Protein AF-A0A954PYH1-F1 (afdb_monomer)

Solvent-accessible surface area (backbone atoms only — not comparable to full-atom values): 16514 Å² total; per-residue (Å²): 124,84,74,49,56,74,59,14,25,55,52,40,57,72,64,69,70,51,72,72,52,45,51,52,51,28,63,73,40,68,34,87,66,86,76,70,60,39,64,65,35,23,53,25,37,25,53,40,38,61,69,64,69,46,94,83,50,74,54,45,20,53,74,43,31,55,52,45,23,53,48,31,51,54,27,45,74,70,67,38,50,71,60,23,56,60,52,64,77,44,83,54,40,82,76,62,95,80,76,44,73,89,77,33,45,73,40,81,49,77,43,82,74,37,69,44,44,81,44,81,40,90,60,10,33,33,42,31,30,28,35,34,39,40,35,29,45,37,86,94,43,76,48,64,38,50,45,67,39,39,25,37,21,21,49,31,33,40,28,45,25,40,60,81,51,84,78,78,45,81,89,41,47,44,76,74,54,70,78,39,82,43,24,70,78,39,78,30,87,92,20,45,30,77,84,50,75,38,54,41,42,46,72,44,83,94,85,63,57,70,39,51,37,60,80,84,72,78,78,81,84,70,70,101,84,57,86,52,71,39,82,46,41,91,45,103,77,23,46,56,38,39,37,48,49,62,64,65,52,71,47,72,56,72,65,59,60,26,33,31,42,39,39,37,41,41,37,39,40,35,37,25,32,55,82,65,78,59,36,68,77,46,75,48,72,53,76,50,58,36,80,47,62,40,119

Nearest PDB structures (foldseek):
  2v9u-assembly1_A  TM=3.010E-01  e=4.661E-01  Mycolicibacterium smegmatis MC2 155
  4tw1-assembly2_K  TM=2.248E-01  e=3.263E-01  Staphylococcus aureus subsp. aureus USA300_TCH1516
  3soy-assembly1_A-2  TM=3.984E-01  e=7.611E+00  Salmonella enterica subsp. enterica serovar Typhimurium str. LT2
  6v1v-assembly1_D  TM=1.589E-01  e=7.498E-01  Bacillus thuringiensis
  8b6w-assembly1_A  TM=1.445E-01  e=6.758E+00  Pseudomonas monteilii

Mean predicted aligned error: 14.35 Å

Foldseek 3Di:
DDAPQVVQQVQQVVQPQDQLLQVLLCVQLVAPDPDGCHSSNLVSLLVNLVVLLDPPGDSHSHCDQAVLQSSLVVCVLVVVNVSSVSSVVGRHDNPPPQDPPVQFKRDWDKAFPFAFDWDDDPQWIKTKTKIKIKIFGHPPDQLVQKAKWKWKAWWKKKFAWAAPDPPDDPVRIDTPDDIGTPQCVAQFVNGHHNPDIGFADHWDPDVDDGDGSDDDDDDPDDDPPDFDFDQCSPDPVHRMGMGMDMDIDIDPHGYDFRMKMWIKMKMKMFMFRNVVVRRTSDIDIDMHIDIDTHD

Structure (mmCIF, N/CA/C/O backbone):
data_AF-A0A954PYH1-F1
#
_entry.id   AF-A0A954PYH1-F1
#
loop_
_atom_site.group_PDB
_atom_site.id
_atom_site.type_symbol
_atom_site.label_atom_id
_atom_site.label_alt_id
_atom_site.label_comp_id
_atom_site.label_asym_id
_atom_site.label_entity_id
_atom_site.label_seq_id
_atom_site.pdbx_PDB_ins_code
_atom_site.Cartn_x
_atom_site.Cartn_y
_atom_site.Cartn_z
_atom_site.occupancy
_atom_site.B_iso_or_equiv
_atom_site.auth_seq_id
_atom_site.auth_comp_id
_atom_site.auth_asym_id
_atom_site.auth_atom_id
_atom_site.pdbx_PDB_model_num
ATOM 1 N N . MET A 1 1 ? -8.318 10.339 28.331 1.00 63.91 1 MET A N 1
ATOM 2 C CA . MET A 1 1 ? -7.589 10.251 29.618 1.00 63.91 1 MET A CA 1
ATOM 3 C C . MET A 1 1 ? -6.492 11.297 29.606 1.00 63.91 1 MET A C 1
ATOM 5 O O . MET A 1 1 ? -6.030 11.620 28.525 1.00 63.91 1 MET A O 1
ATOM 9 N N . SER A 1 2 ? -6.102 11.864 30.744 1.00 82.56 2 SER A N 1
ATOM 10 C CA . SER A 1 2 ? -4.902 12.705 30.813 1.00 82.56 2 SER A CA 1
ATOM 11 C C . SER A 1 2 ? -3.655 11.820 30.923 1.00 82.56 2 SER A C 1
ATOM 13 O O . SER A 1 2 ? -3.667 10.802 31.613 1.00 82.56 2 SER A O 1
ATOM 15 N N . LEU A 1 3 ? -2.582 12.187 30.221 1.00 91.44 3 LEU A N 1
ATOM 16 C CA . LEU A 1 3 ? -1.311 11.464 30.254 1.00 91.44 3 LEU A CA 1
ATOM 17 C C . LEU A 1 3 ? -0.625 11.638 31.619 1.00 91.44 3 LEU A C 1
ATOM 19 O O . LEU A 1 3 ? -0.279 12.753 32.004 1.00 91.44 3 LEU A O 1
ATOM 23 N N . ASN A 1 4 ? -0.364 10.533 32.324 1.00 93.75 4 ASN A N 1
ATOM 24 C CA . ASN A 1 4 ? 0.486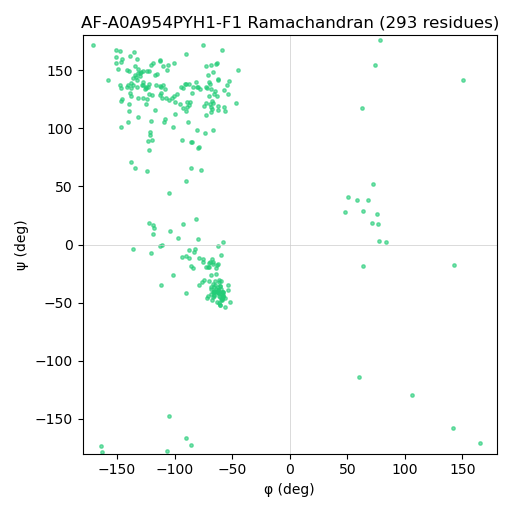 10.522 33.516 1.00 93.75 4 ASN A CA 1
ATOM 25 C C . ASN A 1 4 ? 1.932 10.168 33.125 1.00 93.75 4 ASN A C 1
ATOM 27 O O . ASN A 1 4 ? 2.320 8.998 33.109 1.00 93.75 4 ASN A O 1
ATOM 31 N N . LEU A 1 5 ? 2.732 11.191 32.807 1.00 92.31 5 LEU A N 1
ATOM 32 C CA . LEU A 1 5 ? 4.106 11.028 32.311 1.00 92.31 5 LEU A CA 1
ATOM 33 C C . LEU A 1 5 ? 5.015 10.252 33.269 1.00 92.31 5 LEU A C 1
ATOM 35 O O . LEU A 1 5 ? 5.776 9.390 32.835 1.00 92.31 5 LEU A O 1
ATOM 39 N N . SER A 1 6 ? 4.922 10.506 34.575 1.00 92.75 6 SER A N 1
ATOM 40 C CA . SER A 1 6 ? 5.752 9.821 35.573 1.00 92.75 6 SER A CA 1
ATOM 41 C C . SER A 1 6 ? 5.429 8.328 35.676 1.00 92.75 6 SER A C 1
ATOM 43 O O . SER A 1 6 ? 6.319 7.518 35.938 1.00 92.75 6 SER A O 1
ATOM 45 N N . ALA A 1 7 ? 4.165 7.938 35.484 1.00 91.25 7 ALA A N 1
ATOM 46 C CA . ALA A 1 7 ? 3.782 6.530 35.415 1.00 91.25 7 ALA A CA 1
ATOM 47 C C . ALA A 1 7 ? 4.259 5.885 34.105 1.00 91.25 7 ALA A C 1
ATOM 49 O O . ALA A 1 7 ? 4.862 4.814 34.147 1.00 91.25 7 ALA A O 1
ATOM 50 N N . ALA A 1 8 ? 4.053 6.559 32.970 1.00 93.12 8 ALA A N 1
ATOM 51 C CA . ALA A 1 8 ? 4.459 6.067 31.656 1.00 93.12 8 ALA A CA 1
ATOM 52 C C . ALA A 1 8 ? 5.978 5.850 31.550 1.00 93.12 8 ALA A C 1
ATOM 54 O O . ALA A 1 8 ? 6.415 4.786 31.121 1.00 93.12 8 ALA A O 1
ATOM 55 N N . ASN A 1 9 ? 6.786 6.803 32.024 1.00 93.00 9 ASN A N 1
ATOM 56 C CA . ASN A 1 9 ? 8.246 6.690 32.011 1.00 93.00 9 ASN A CA 1
ATOM 57 C C . ASN A 1 9 ? 8.737 5.503 32.843 1.00 93.00 9 ASN A C 1
ATOM 59 O O . ASN A 1 9 ? 9.489 4.674 32.338 1.00 93.00 9 ASN A O 1
ATOM 63 N N . ARG A 1 10 ? 8.263 5.379 34.093 1.00 93.44 10 ARG A N 1
ATOM 64 C CA . ARG A 1 10 ? 8.627 4.247 34.962 1.00 93.44 10 ARG A CA 1
ATOM 65 C C . ARG A 1 10 ? 8.236 2.915 34.334 1.00 93.44 10 ARG A C 1
ATOM 67 O O . ARG A 1 10 ? 9.020 1.970 34.363 1.00 93.44 10 ARG A O 1
ATOM 74 N N . TYR A 1 11 ? 7.044 2.849 33.739 1.00 95.25 11 TYR A N 1
ATOM 75 C CA . TYR A 1 11 ? 6.598 1.659 33.027 1.00 95.25 11 TYR A CA 1
ATOM 76 C C . TYR A 1 11 ? 7.540 1.330 31.863 1.00 95.25 11 TYR A C 1
ATOM 78 O O . TYR A 1 11 ? 8.051 0.214 31.795 1.00 95.25 11 TYR A O 1
ATOM 86 N N . ASN A 1 12 ? 7.823 2.296 30.987 1.00 94.50 12 ASN A N 1
ATOM 87 C CA . ASN A 1 12 ? 8.644 2.103 29.791 1.00 94.50 12 ASN A CA 1
ATOM 88 C C . ASN A 1 12 ? 10.089 1.704 30.125 1.00 94.50 12 ASN A C 1
ATOM 90 O O . ASN A 1 12 ? 10.625 0.793 29.495 1.00 94.50 12 ASN A O 1
ATOM 94 N N . GLN A 1 13 ? 10.687 2.317 31.150 1.00 92.06 13 GLN A N 1
ATOM 95 C CA . GLN A 1 13 ? 12.018 1.958 31.648 1.00 92.06 13 GLN A CA 1
ATOM 96 C C . GLN A 1 13 ? 12.051 0.530 32.214 1.00 92.06 13 GLN A C 1
ATOM 98 O O . GLN A 1 13 ? 12.990 -0.214 31.948 1.00 92.06 13 GLN A O 1
ATOM 103 N N . SER A 1 14 ? 10.991 0.091 32.905 1.00 92.31 14 SER A N 1
ATOM 104 C CA . SER A 1 14 ? 10.923 -1.266 33.478 1.00 92.31 14 SER A CA 1
ATOM 105 C C . SER A 1 14 ? 10.860 -2.395 32.436 1.00 92.31 14 SER A C 1
ATOM 107 O O . SER A 1 14 ? 11.069 -3.560 32.772 1.00 92.31 14 SER A O 1
ATOM 109 N N . ARG A 1 15 ? 10.564 -2.079 31.164 1.00 91.19 15 ARG A N 1
ATOM 110 C CA . ARG A 1 15 ? 10.455 -3.078 30.086 1.00 91.19 15 ARG A CA 1
ATOM 111 C C . ARG A 1 15 ? 11.797 -3.616 29.599 1.00 91.19 15 ARG A C 1
ATOM 113 O O . ARG A 1 15 ? 11.791 -4.640 28.922 1.00 91.19 15 ARG A O 1
ATOM 120 N N . ASN A 1 16 ? 12.912 -2.958 29.929 1.00 92.62 16 ASN A N 1
ATOM 121 C CA . ASN A 1 16 ? 14.263 -3.375 29.535 1.00 92.62 16 ASN A CA 1
ATOM 122 C C . ASN A 1 16 ? 14.398 -3.654 28.024 1.00 92.62 16 ASN A C 1
ATOM 124 O O . ASN A 1 16 ? 15.022 -4.632 27.610 1.00 92.62 16 ASN A O 1
ATOM 128 N N . TYR A 1 17 ? 13.784 -2.813 27.183 1.00 94.56 17 TYR A N 1
ATOM 129 C CA . TYR A 1 17 ? 13.912 -2.940 25.732 1.00 94.56 17 TYR A CA 1
ATOM 130 C C . TYR A 1 17 ? 15.365 -2.759 25.290 1.00 94.56 17 TYR A C 1
ATOM 132 O O . TYR A 1 17 ? 16.090 -1.910 25.808 1.00 94.56 17 TYR A O 1
ATOM 140 N N . SER A 1 18 ? 15.791 -3.535 24.293 1.00 95.00 18 SER A N 1
ATOM 141 C CA . SER A 1 18 ? 17.143 -3.412 23.750 1.00 95.00 18 SER A CA 1
ATOM 142 C C . SER A 1 18 ? 17.324 -2.060 23.050 1.00 95.00 18 SER A C 1
ATOM 144 O O . SER A 1 18 ? 16.390 -1.525 22.448 1.00 95.00 18 SER A O 1
ATOM 146 N N . ALA A 1 19 ? 18.542 -1.510 23.067 1.00 95.12 19 ALA A N 1
ATOM 147 C CA . ALA A 1 19 ? 18.840 -0.247 22.385 1.00 95.12 19 ALA A CA 1
ATOM 148 C C . ALA A 1 19 ? 18.436 -0.242 20.888 1.00 95.12 19 ALA A C 1
ATOM 150 O O . ALA A 1 19 ? 17.902 0.770 20.422 1.00 95.12 19 ALA A O 1
ATOM 151 N N . PRO A 1 20 ? 18.610 -1.342 20.118 1.00 96.00 20 PRO A N 1
ATOM 152 C CA . PRO A 1 20 ? 18.062 -1.442 18.767 1.00 96.00 20 PRO A CA 1
ATOM 153 C C . PRO A 1 20 ? 16.539 -1.271 18.703 1.00 96.00 20 PRO A C 1
ATOM 155 O O . PRO A 1 20 ? 16.063 -0.501 17.870 1.00 96.00 20 PRO A O 1
ATOM 158 N N . LEU A 1 21 ? 15.778 -1.918 19.592 1.00 96.00 21 LEU A N 1
ATOM 159 C CA . LEU A 1 21 ? 14.319 -1.799 19.605 1.00 96.00 21 LEU A CA 1
ATOM 160 C C . LEU A 1 21 ? 13.869 -0.399 20.038 1.00 96.00 21 LEU A C 1
ATOM 162 O O . LEU A 1 21 ? 12.952 0.151 19.438 1.00 96.00 21 LEU A O 1
ATOM 166 N N . ILE A 1 22 ? 14.548 0.228 21.003 1.00 96.00 22 ILE A N 1
ATOM 167 C CA . ILE A 1 22 ? 14.247 1.609 21.411 1.00 96.00 22 ILE A CA 1
ATOM 168 C C . ILE A 1 22 ? 14.376 2.573 20.222 1.00 96.00 22 ILE A C 1
ATOM 170 O O . ILE A 1 22 ? 13.515 3.434 20.030 1.00 96.00 22 ILE A O 1
ATOM 174 N N . ARG A 1 23 ? 15.392 2.401 19.363 1.00 94.50 23 ARG A N 1
ATOM 175 C CA . ARG A 1 23 ? 15.514 3.191 18.123 1.00 94.50 23 ARG A CA 1
ATOM 176 C C . ARG A 1 23 ? 14.342 2.960 17.169 1.00 94.50 23 ARG A C 1
ATOM 178 O O . ARG A 1 23 ? 13.846 3.923 16.586 1.00 94.50 23 ARG A O 1
ATOM 185 N N . VAL A 1 24 ? 13.897 1.712 17.019 1.00 95.44 24 VAL A N 1
ATOM 186 C CA . VAL A 1 24 ? 12.736 1.366 16.184 1.00 95.44 24 VAL A CA 1
ATOM 187 C C . VAL A 1 24 ? 11.463 2.016 16.729 1.00 95.44 24 VAL A C 1
ATOM 189 O O . VAL A 1 24 ? 10.777 2.691 15.965 1.00 95.44 24 VAL A O 1
ATOM 192 N N . ILE A 1 25 ? 11.193 1.885 18.035 1.00 95.44 25 ILE A N 1
ATOM 193 C CA . ILE A 1 25 ? 10.038 2.494 18.714 1.00 95.44 25 ILE A CA 1
ATOM 194 C C . ILE A 1 25 ? 10.040 3.999 18.486 1.00 95.44 25 ILE A C 1
ATOM 196 O O . ILE A 1 25 ? 9.066 4.547 17.985 1.00 95.44 25 ILE A O 1
ATOM 200 N N . ARG A 1 26 ? 11.152 4.672 18.796 1.00 94.31 26 ARG A N 1
ATOM 201 C CA . ARG A 1 26 ? 11.270 6.125 18.651 1.00 94.31 26 ARG A CA 1
ATOM 202 C C . ARG A 1 26 ? 11.025 6.600 17.230 1.00 94.31 26 ARG A C 1
ATOM 204 O O . ARG A 1 26 ? 10.311 7.580 17.040 1.00 94.31 26 ARG A O 1
ATOM 211 N N . ARG A 1 27 ? 11.597 5.907 16.243 1.00 93.94 27 ARG A N 1
ATOM 212 C CA . ARG A 1 27 ? 11.370 6.224 14.831 1.00 93.94 27 ARG A CA 1
ATOM 213 C C . ARG A 1 27 ? 9.901 6.052 14.458 1.00 93.94 27 ARG A C 1
ATOM 215 O O . ARG A 1 27 ? 9.376 6.892 13.738 1.00 93.94 27 ARG A O 1
ATOM 222 N N . GLU A 1 28 ? 9.249 5.005 14.954 1.00 93.31 28 GLU A N 1
ATOM 223 C CA . GLU A 1 28 ? 7.840 4.745 14.661 1.00 93.31 28 GLU A CA 1
ATOM 224 C C . GLU A 1 28 ? 6.904 5.779 15.302 1.00 93.31 28 GLU A C 1
ATOM 226 O O . GLU A 1 28 ? 5.972 6.255 14.658 1.00 93.31 28 GLU A O 1
ATOM 231 N N . VAL A 1 29 ? 7.161 6.162 16.556 1.00 93.00 29 VAL A N 1
ATOM 232 C CA . VAL A 1 29 ? 6.337 7.153 17.271 1.00 93.00 29 VAL A CA 1
ATOM 233 C C . VAL A 1 29 ? 6.720 8.601 16.946 1.00 93.00 29 VAL A C 1
ATOM 235 O O . VAL A 1 29 ? 6.045 9.522 17.395 1.00 93.00 29 VAL A O 1
ATOM 238 N N . GLY A 1 30 ? 7.796 8.821 16.183 1.00 90.50 30 GLY A N 1
ATOM 239 C CA . GLY A 1 30 ? 8.283 10.150 15.806 1.00 90.50 30 GLY A CA 1
ATOM 240 C C . GLY A 1 30 ? 9.022 10.911 16.917 1.00 90.50 30 GLY A C 1
ATOM 241 O O . GLY A 1 30 ? 9.041 12.139 16.898 1.00 90.50 30 GLY A O 1
ATOM 242 N N . SER A 1 31 ? 9.632 10.219 17.888 1.00 91.31 31 SER A N 1
ATOM 243 C CA . SER A 1 31 ? 10.393 10.845 18.984 1.00 91.31 31 SER A CA 1
ATOM 244 C C . SER A 1 31 ? 11.849 11.147 18.602 1.00 91.31 31 SER A C 1
ATOM 246 O O . SER A 1 31 ? 12.595 10.263 18.169 1.00 91.31 31 SER A O 1
ATOM 248 N N . GLN A 1 32 ? 12.299 12.381 18.857 1.00 86.12 32 GLN A N 1
ATOM 249 C CA . GLN A 1 32 ? 13.681 12.822 18.611 1.00 86.12 32 GLN A CA 1
ATOM 250 C C . GLN A 1 32 ? 14.661 12.557 19.778 1.00 86.12 32 GLN A C 1
ATOM 252 O O . GLN A 1 32 ? 15.864 12.722 19.610 1.00 86.12 32 GLN A O 1
ATOM 257 N N . GLU A 1 33 ? 14.199 12.061 20.928 1.00 82.38 33 GLU A N 1
ATOM 258 C CA . GLU A 1 33 ? 14.985 11.932 22.178 1.00 82.38 33 GLU A CA 1
ATOM 259 C C . GLU A 1 33 ? 16.044 10.816 22.180 1.00 82.38 33 GLU A C 1
ATOM 261 O O . GLU A 1 33 ? 15.686 9.652 22.225 1.00 82.38 33 GLU A O 1
ATOM 266 N N . VAL A 1 34 ? 17.349 11.109 22.185 1.00 78.62 34 VAL A N 1
ATOM 267 C CA . VAL A 1 34 ? 18.402 10.068 22.131 1.00 78.62 34 VAL A CA 1
ATOM 268 C C . VAL A 1 34 ? 18.545 9.286 23.445 1.00 78.62 34 VAL A C 1
ATOM 270 O O . VAL A 1 34 ? 18.622 9.884 24.509 1.00 78.62 34 VAL A O 1
ATOM 273 N N . GLY A 1 35 ? 18.662 7.953 23.362 1.00 82.69 35 GLY A N 1
ATOM 274 C CA . GLY A 1 35 ? 18.889 7.085 24.522 1.00 82.69 35 GLY A CA 1
ATOM 275 C C . GLY A 1 35 ? 17.646 6.292 24.913 1.00 82.69 35 GLY A C 1
ATOM 276 O O . GLY A 1 35 ? 17.072 5.610 24.064 1.00 82.69 35 GLY A O 1
ATOM 277 N N . GLU A 1 36 ? 17.286 6.346 26.193 1.00 88.38 36 GLU A N 1
ATOM 278 C CA . GLU A 1 36 ? 16.171 5.609 26.794 1.00 88.38 36 GLU A CA 1
ATOM 279 C C . GLU A 1 36 ? 14.790 6.197 26.443 1.00 88.38 36 GLU A C 1
ATOM 281 O O . GLU A 1 36 ? 14.668 7.274 25.863 1.00 88.38 36 GLU A O 1
ATOM 286 N N . LEU A 1 37 ? 13.723 5.477 26.807 1.00 88.12 37 LEU A N 1
ATOM 287 C CA . LEU A 1 37 ? 12.340 5.938 26.656 1.00 88.12 37 LEU A CA 1
ATOM 288 C C . LEU A 1 37 ? 11.975 6.928 27.780 1.00 88.12 37 LEU A C 1
ATOM 290 O O . LEU A 1 37 ? 11.402 6.534 28.797 1.00 88.12 37 LEU A O 1
ATOM 294 N N . GLY A 1 38 ? 12.326 8.202 27.599 1.00 90.06 38 GLY A N 1
ATOM 295 C CA . GLY A 1 38 ? 12.025 9.284 28.538 1.00 90.06 38 GLY A CA 1
ATOM 296 C C . GLY A 1 38 ? 10.693 9.997 28.272 1.00 90.06 38 GLY A C 1
ATOM 297 O O . GLY A 1 38 ? 9.835 9.529 27.519 1.00 90.06 38 GLY A O 1
ATOM 298 N N . SER A 1 39 ? 10.499 11.156 28.912 1.00 91.25 39 SER A N 1
ATOM 299 C CA . SER A 1 39 ? 9.230 11.909 28.887 1.00 91.25 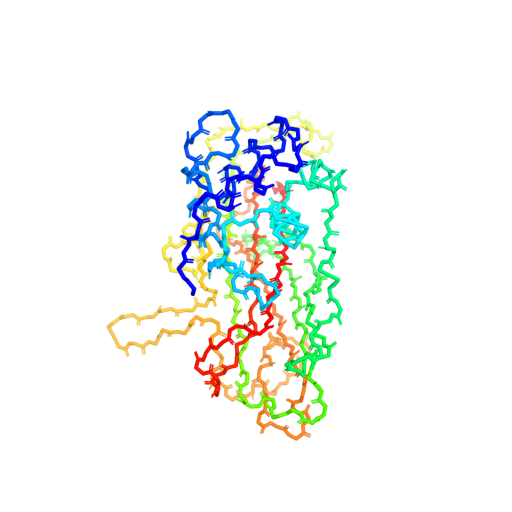39 SER A CA 1
ATOM 300 C C . SER A 1 39 ? 8.802 12.339 27.483 1.00 91.25 39 SER A C 1
ATOM 302 O O . SER A 1 39 ? 7.605 12.361 27.177 1.00 91.25 39 SER A O 1
ATOM 304 N N . ILE A 1 40 ? 9.769 12.685 26.627 1.00 91.94 40 ILE A N 1
ATOM 305 C CA . ILE A 1 40 ? 9.500 13.106 25.246 1.00 91.94 40 ILE A CA 1
ATOM 306 C C . ILE A 1 40 ? 8.969 11.907 24.463 1.00 91.94 40 ILE A C 1
ATOM 308 O O . ILE A 1 40 ? 7.925 11.995 23.814 1.00 91.94 40 ILE A O 1
ATOM 312 N N . THR A 1 41 ? 9.635 10.759 24.587 1.00 94.44 41 THR A N 1
ATOM 313 C CA . THR A 1 41 ? 9.196 9.535 23.921 1.00 94.44 41 THR A CA 1
ATOM 314 C C . THR A 1 41 ? 7.856 9.035 24.456 1.00 94.44 41 THR A C 1
ATOM 316 O O . THR A 1 41 ? 7.001 8.681 23.653 1.00 94.44 41 THR A O 1
ATOM 319 N N . SER A 1 42 ? 7.600 9.086 25.766 1.00 95.25 42 SER A N 1
ATOM 320 C CA . SER A 1 42 ? 6.299 8.709 26.349 1.00 95.25 42 SER A CA 1
ATOM 321 C C . SER A 1 42 ? 5.146 9.600 25.861 1.00 95.25 42 SER A C 1
ATOM 323 O O . SER A 1 42 ? 4.051 9.106 25.588 1.00 95.25 42 SER A O 1
ATOM 325 N N . SER A 1 43 ? 5.389 10.901 25.663 1.00 92.81 43 SER A N 1
ATOM 326 C CA . SER A 1 43 ? 4.407 11.817 25.052 1.00 92.81 43 SER A CA 1
ATOM 327 C C . SER A 1 43 ? 4.131 11.475 23.584 1.00 92.81 43 SER A C 1
ATOM 329 O O . SER A 1 43 ? 2.984 11.498 23.125 1.00 92.81 43 SER A O 1
ATOM 331 N N . ALA A 1 44 ? 5.181 11.117 22.841 1.00 92.62 44 ALA A N 1
ATOM 332 C CA . ALA A 1 44 ? 5.060 10.669 21.459 1.00 92.62 44 ALA A CA 1
ATOM 333 C C . ALA A 1 44 ? 4.302 9.334 21.365 1.00 92.62 44 ALA A C 1
ATOM 335 O O . ALA A 1 44 ? 3.419 9.199 20.524 1.00 92.62 44 ALA A O 1
ATOM 336 N N . ILE A 1 45 ? 4.561 8.389 22.278 1.00 94.94 45 ILE A N 1
ATOM 337 C CA . ILE A 1 45 ? 3.818 7.125 22.395 1.00 94.94 45 ILE A CA 1
ATOM 338 C C . ILE A 1 45 ? 2.336 7.397 22.649 1.00 94.94 45 ILE A C 1
ATOM 340 O O . ILE A 1 45 ? 1.500 6.830 21.956 1.00 94.94 45 ILE A O 1
ATOM 344 N N . TYR A 1 46 ? 2.001 8.290 23.582 1.00 93.06 46 TYR A N 1
ATOM 345 C CA . TYR A 1 46 ? 0.612 8.657 23.871 1.00 93.06 46 TYR A CA 1
ATOM 346 C C . TYR A 1 46 ? -0.102 9.209 22.628 1.00 93.06 46 TYR A C 1
ATOM 348 O O . TYR A 1 46 ? -1.237 8.843 22.321 1.00 93.06 46 TYR A O 1
ATOM 356 N N . THR A 1 47 ? 0.570 10.073 21.868 1.00 89.94 47 THR A N 1
ATOM 357 C CA . THR A 1 47 ? 0.018 10.621 20.621 1.00 89.94 47 THR A CA 1
ATOM 358 C C . THR A 1 47 ? -0.130 9.531 19.559 1.00 89.94 47 THR A C 1
ATOM 360 O O . THR A 1 47 ? -1.177 9.407 18.925 1.00 89.94 47 THR A O 1
ATOM 363 N N . TRP A 1 48 ? 0.896 8.694 19.401 1.00 93.06 48 TRP A N 1
ATOM 364 C CA . TRP A 1 48 ? 0.906 7.570 18.474 1.00 93.06 48 TRP A CA 1
ATOM 365 C C . TRP A 1 48 ? -0.221 6.577 18.779 1.00 93.06 48 TRP A C 1
ATOM 367 O O . TRP A 1 48 ? -0.974 6.255 17.865 1.00 93.06 48 TRP A O 1
ATOM 377 N N . GLN A 1 49 ? -0.414 6.172 20.040 1.00 91.50 49 GLN A N 1
ATOM 378 C CA . GLN A 1 49 ? -1.493 5.276 20.481 1.00 91.50 49 GLN A CA 1
ATOM 379 C C . GLN A 1 49 ? -2.874 5.827 20.104 1.00 91.50 49 GLN A C 1
ATOM 381 O O . GLN A 1 49 ? -3.685 5.098 19.536 1.00 91.50 49 GLN A O 1
ATOM 386 N N . GLY A 1 50 ? -3.119 7.122 20.342 1.00 84.50 50 GLY A N 1
ATOM 387 C CA . GLY A 1 50 ? -4.372 7.777 19.949 1.00 84.50 50 GLY A CA 1
ATOM 388 C C . GLY A 1 50 ? -4.607 7.763 18.435 1.00 84.50 50 GLY A C 1
ATOM 389 O O . GLY A 1 50 ? -5.744 7.660 17.974 1.00 84.50 50 GLY A O 1
ATOM 390 N N . ASN A 1 51 ? -3.528 7.788 17.651 1.00 84.12 51 ASN A N 1
ATOM 391 C CA . ASN A 1 51 ? -3.580 7.748 16.192 1.00 84.12 51 ASN A CA 1
ATOM 392 C C . ASN A 1 51 ? -3.697 6.328 15.612 1.00 84.12 51 ASN A C 1
ATOM 394 O O . ASN A 1 51 ? -4.153 6.191 14.476 1.00 84.12 51 ASN A O 1
ATOM 398 N N . GLN A 1 52 ? -3.337 5.278 16.361 1.00 79.56 52 GLN A N 1
ATOM 399 C CA . GLN A 1 52 ? -3.384 3.892 15.872 1.00 79.56 52 GLN A CA 1
ATOM 400 C C . GLN A 1 52 ? -4.808 3.357 15.659 1.00 79.56 52 GLN A C 1
ATOM 402 O O . GLN A 1 52 ? -4.976 2.342 14.988 1.00 79.56 52 GLN A O 1
ATOM 407 N N . ARG A 1 53 ? -5.842 4.020 16.206 1.00 64.38 53 ARG A N 1
ATOM 408 C CA . ARG A 1 53 ? -7.266 3.629 16.087 1.00 64.38 53 ARG A CA 1
ATOM 409 C C . ARG A 1 53 ? -7.536 2.141 16.389 1.00 64.38 53 ARG A C 1
ATOM 411 O O . ARG A 1 53 ? -8.496 1.574 15.876 1.00 64.38 53 ARG A O 1
ATOM 418 N N . SER A 1 54 ? -6.705 1.510 17.223 1.00 69.88 54 SER A N 1
ATOM 419 C CA . SER A 1 54 ? -6.931 0.148 17.713 1.00 69.88 54 SER A CA 1
ATOM 420 C C . SER A 1 54 ? -7.760 0.220 18.997 1.00 69.88 54 SER A C 1
ATOM 422 O O . SER A 1 54 ? -7.300 0.848 19.951 1.00 69.88 54 SER A O 1
ATOM 424 N N . PRO A 1 55 ? -8.943 -0.423 19.074 1.00 64.94 55 PRO A N 1
ATOM 425 C CA . PRO A 1 55 ? -9.782 -0.398 20.279 1.00 64.94 55 PRO A CA 1
ATOM 426 C C . PRO A 1 55 ? -9.102 -1.061 21.485 1.00 64.94 55 PRO A C 1
ATOM 428 O O . PRO A 1 55 ? -9.482 -0.835 22.628 1.00 64.94 55 PRO A O 1
ATOM 431 N N . GLN A 1 56 ? -8.070 -1.865 21.233 1.00 71.50 56 GLN A N 1
ATOM 432 C CA . GLN A 1 56 ? -7.322 -2.582 22.257 1.00 71.50 56 GLN A CA 1
ATOM 433 C C . GLN A 1 56 ? -6.134 -1.768 22.800 1.00 71.50 56 GLN A C 1
ATOM 435 O O . GLN A 1 56 ? -5.531 -2.183 23.795 1.00 71.50 56 GLN A O 1
ATOM 440 N N . LEU A 1 57 ? -5.787 -0.635 22.172 1.00 84.44 57 LEU A N 1
ATOM 441 C CA . LEU A 1 57 ? -4.743 0.270 22.648 1.00 84.44 57 LEU A CA 1
ATOM 442 C C . LEU A 1 57 ? -5.332 1.331 23.576 1.00 84.44 57 LEU A C 1
ATOM 444 O O . L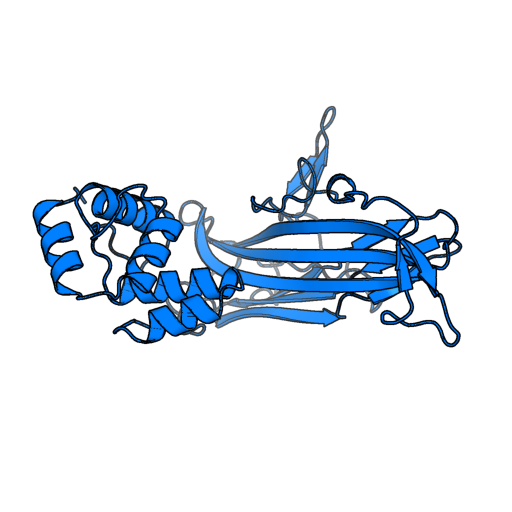EU A 1 57 ? -6.078 2.210 23.151 1.00 84.44 57 LEU A O 1
ATOM 448 N N . THR A 1 58 ? -4.922 1.289 24.838 1.00 88.69 58 THR A N 1
ATOM 449 C CA . THR A 1 58 ? -5.125 2.410 25.752 1.00 88.69 58 THR A CA 1
ATOM 450 C C . THR A 1 58 ? -4.183 3.546 25.363 1.00 88.69 58 THR A C 1
ATOM 452 O O . THR A 1 58 ? -3.005 3.322 25.096 1.00 88.69 58 THR A O 1
ATOM 455 N N . GLN A 1 59 ? -4.702 4.773 25.322 1.00 92.00 59 GLN A N 1
ATOM 456 C CA . GLN A 1 59 ? -3.901 5.974 25.109 1.00 92.00 59 GLN A CA 1
ATOM 457 C C . GLN A 1 59 ? -3.345 6.460 26.457 1.00 92.00 59 GLN A C 1
ATOM 459 O O . GLN A 1 59 ? -3.993 7.243 27.150 1.00 92.00 59 GLN A O 1
ATOM 464 N N . ASP A 1 60 ? -2.179 5.954 26.860 1.00 94.38 60 ASP A N 1
ATOM 465 C CA . ASP A 1 60 ? -1.592 6.154 28.198 1.00 94.38 60 ASP A CA 1
ATOM 466 C C . ASP A 1 60 ? -0.083 6.468 28.197 1.00 94.38 60 ASP A C 1
ATOM 468 O O . ASP A 1 60 ? 0.489 6.747 29.250 1.00 94.38 60 ASP A O 1
ATOM 472 N N . GLY A 1 61 ? 0.569 6.463 27.031 1.00 93.38 61 GLY A N 1
ATOM 473 C CA . GLY A 1 61 ? 2.015 6.665 26.900 1.00 93.38 61 GLY A CA 1
ATOM 474 C C . GLY A 1 61 ? 2.857 5.438 27.264 1.00 93.38 61 GLY A C 1
ATOM 475 O O . GLY A 1 61 ? 4.087 5.514 27.227 1.00 93.38 61 GLY A O 1
ATOM 476 N N . MET A 1 62 ? 2.228 4.307 27.601 1.00 96.50 62 MET A N 1
ATOM 477 C CA . MET A 1 62 ? 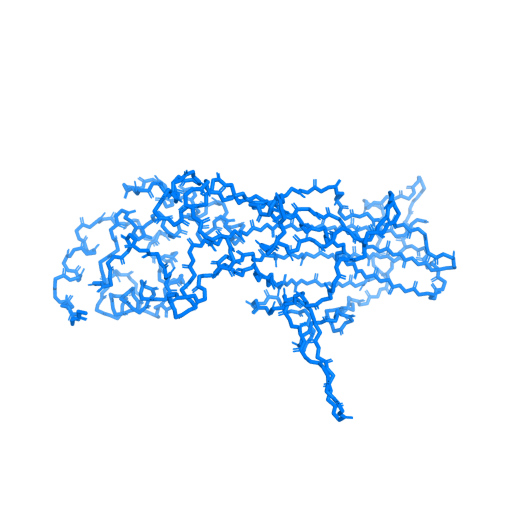2.896 3.068 27.997 1.00 96.50 62 MET A CA 1
ATOM 478 C C . MET A 1 62 ? 3.107 2.145 26.791 1.00 96.50 62 MET A C 1
ATOM 480 O O . MET A 1 62 ? 2.179 1.631 26.162 1.00 96.50 62 MET A O 1
ATOM 484 N N . PHE A 1 63 ? 4.365 1.861 26.470 1.00 94.88 63 PHE A N 1
ATOM 485 C CA . PHE A 1 63 ? 4.732 0.963 25.382 1.00 94.88 63 PHE A CA 1
ATOM 486 C C . PHE A 1 63 ? 4.755 -0.496 25.847 1.00 94.88 63 PHE A C 1
ATOM 488 O O . PHE A 1 63 ? 5.808 -1.122 25.946 1.00 94.88 63 PHE A O 1
ATOM 495 N N . GLY A 1 64 ? 3.586 -1.027 26.207 1.00 94.44 64 GLY A N 1
ATOM 496 C CA . GLY A 1 64 ? 3.418 -2.404 26.676 1.00 94.44 64 GLY A CA 1
ATOM 497 C C . GLY A 1 64 ? 3.236 -3.439 25.556 1.00 94.44 64 GLY A C 1
ATOM 498 O O . GLY A 1 64 ? 3.314 -3.098 24.374 1.00 94.44 64 GLY A O 1
ATOM 499 N N . PRO A 1 65 ? 2.919 -4.699 25.909 1.00 93.44 65 PRO A N 1
ATOM 500 C CA . PRO A 1 65 ? 2.740 -5.792 24.949 1.00 93.44 65 PRO A CA 1
ATOM 501 C C . PRO A 1 65 ? 1.742 -5.508 23.814 1.00 93.44 65 PRO A C 1
ATOM 503 O O . PRO A 1 65 ? 1.963 -5.922 22.678 1.00 93.44 65 PRO A O 1
ATOM 506 N N . ARG A 1 66 ? 0.663 -4.760 24.083 1.00 89.69 66 ARG A N 1
ATOM 507 C CA . ARG A 1 66 ? -0.300 -4.347 23.045 1.00 89.69 66 ARG A CA 1
ATOM 508 C C . ARG A 1 66 ? 0.277 -3.291 22.103 1.00 89.69 66 ARG A C 1
ATOM 510 O O . ARG A 1 66 ? 0.136 -3.417 20.893 1.00 89.69 66 ARG A O 1
ATOM 517 N N . SER A 1 67 ? 0.963 -2.275 22.630 1.00 94.31 67 SER A N 1
ATOM 518 C CA . SER A 1 67 ? 1.659 -1.274 21.803 1.00 94.31 67 SER A CA 1
ATOM 519 C C . SER A 1 67 ? 2.716 -1.946 20.923 1.00 94.31 67 SER A C 1
ATOM 521 O O . SER A 1 67 ? 2.845 -1.621 19.745 1.00 94.31 67 SER A O 1
ATOM 523 N N . LEU A 1 68 ? 3.408 -2.948 21.471 1.00 94.12 68 LEU A N 1
ATOM 524 C CA . LEU A 1 68 ? 4.409 -3.730 20.759 1.00 94.12 68 LEU A CA 1
ATOM 525 C C . LEU A 1 68 ? 3.806 -4.591 19.638 1.00 94.12 68 LEU A C 1
ATOM 527 O O . LEU A 1 68 ? 4.360 -4.621 18.546 1.00 94.12 68 LEU A O 1
ATOM 531 N N . GLY A 1 69 ? 2.652 -5.225 19.856 1.00 90.00 69 GLY A N 1
ATOM 532 C CA . GLY A 1 69 ? 1.954 -5.953 18.793 1.00 90.00 69 GLY A CA 1
ATOM 533 C C . GLY A 1 69 ? 1.513 -5.052 17.634 1.00 90.00 69 GLY A C 1
ATOM 534 O O . GLY A 1 69 ? 1.666 -5.416 16.469 1.00 90.00 69 GLY A O 1
ATOM 535 N N . VAL A 1 70 ? 1.035 -3.834 17.931 1.00 89.75 70 VAL A N 1
ATOM 536 C CA . VAL A 1 70 ? 0.675 -2.859 16.887 1.00 89.75 70 VAL A CA 1
ATOM 537 C C . VAL A 1 70 ? 1.919 -2.365 16.150 1.00 89.75 70 VAL A C 1
ATOM 539 O O . VAL A 1 70 ? 1.879 -2.208 14.931 1.00 89.75 70 VAL A O 1
ATOM 542 N N . LEU A 1 71 ? 3.043 -2.190 16.853 1.00 93.31 71 LEU A N 1
ATOM 543 C CA . LEU A 1 71 ? 4.329 -1.894 16.225 1.00 93.31 71 LEU A CA 1
ATOM 544 C C . LEU A 1 71 ? 4.765 -3.013 15.278 1.00 93.31 71 LEU A C 1
ATOM 546 O O . LEU A 1 71 ? 5.068 -2.717 14.129 1.00 93.31 71 LEU A O 1
ATOM 550 N N . ILE A 1 72 ? 4.785 -4.272 15.729 1.00 91.81 72 ILE A N 1
ATOM 551 C CA . ILE A 1 72 ? 5.176 -5.431 14.907 1.00 91.81 72 ILE A CA 1
ATOM 552 C C . ILE A 1 72 ? 4.375 -5.434 13.607 1.00 91.81 72 ILE A C 1
ATOM 554 O O . ILE A 1 72 ? 4.963 -5.441 12.528 1.00 91.81 72 ILE A O 1
ATOM 558 N N . ARG A 1 73 ? 3.051 -5.296 13.708 1.00 84.88 73 ARG A N 1
ATOM 559 C CA . ARG A 1 73 ? 2.171 -5.203 12.545 1.00 84.88 73 ARG A CA 1
ATOM 560 C C . ARG A 1 73 ? 2.526 -4.026 11.630 1.00 84.88 73 ARG A C 1
ATOM 562 O O . ARG A 1 73 ? 2.651 -4.219 10.426 1.00 84.88 73 ARG A O 1
ATOM 569 N N . SER A 1 74 ? 2.727 -2.825 12.180 1.00 86.50 74 SER A N 1
ATOM 570 C CA . SER A 1 74 ? 3.121 -1.642 11.393 1.00 86.50 74 SER A CA 1
ATOM 571 C C . SER A 1 74 ? 4.438 -1.866 10.637 1.00 86.50 74 SER A C 1
ATOM 573 O O . SER A 1 74 ? 4.574 -1.501 9.468 1.00 86.50 74 SER A O 1
ATOM 575 N N . LEU A 1 75 ? 5.409 -2.518 11.283 1.00 89.44 75 LEU A N 1
ATOM 576 C CA . LEU A 1 75 ? 6.701 -2.847 10.684 1.00 89.44 75 LEU A CA 1
ATOM 577 C C . LEU A 1 75 ? 6.554 -3.856 9.543 1.00 89.44 75 LEU A C 1
ATOM 579 O O . LEU A 1 75 ? 7.153 -3.664 8.485 1.00 89.44 75 LEU A O 1
ATOM 583 N N . GLU A 1 76 ? 5.744 -4.896 9.719 1.00 86.19 76 GLU A N 1
ATOM 584 C CA . GLU A 1 76 ? 5.465 -5.884 8.672 1.00 86.19 76 GLU A CA 1
ATOM 585 C C . GLU A 1 76 ? 4.716 -5.278 7.489 1.00 86.19 76 GLU A C 1
ATOM 587 O O . GLU A 1 76 ? 5.123 -5.472 6.341 1.00 86.19 76 GLU A O 1
ATOM 592 N N . ASP A 1 77 ? 3.703 -4.456 7.768 1.00 78.62 77 ASP A N 1
ATOM 593 C CA . ASP A 1 77 ? 2.955 -3.699 6.764 1.00 78.62 77 ASP A CA 1
ATOM 594 C C . ASP A 1 77 ? 3.881 -2.746 5.975 1.00 78.62 77 ASP A C 1
ATOM 596 O O . ASP A 1 77 ? 3.690 -2.511 4.777 1.00 78.62 77 ASP A O 1
ATOM 600 N N . ALA A 1 78 ? 4.939 -2.234 6.614 1.00 78.69 78 ALA A N 1
ATOM 601 C CA . ALA A 1 78 ? 5.982 -1.424 5.984 1.00 78.69 78 ALA A CA 1
ATOM 602 C C . ALA A 1 78 ? 7.082 -2.244 5.273 1.00 78.69 78 ALA A C 1
ATOM 604 O O . ALA A 1 78 ? 7.969 -1.658 4.644 1.00 78.69 78 ALA A O 1
ATOM 605 N N . GLY A 1 79 ? 7.051 -3.579 5.348 1.00 81.56 79 GLY A N 1
ATOM 606 C CA . GLY A 1 79 ? 8.085 -4.470 4.809 1.00 81.56 79 GLY A CA 1
ATOM 607 C C . GLY A 1 79 ? 9.405 -4.455 5.590 1.00 81.56 79 GLY A C 1
ATOM 608 O O . GLY A 1 79 ? 10.434 -4.857 5.052 1.00 81.56 79 GLY A O 1
ATOM 609 N N . ARG A 1 80 ? 9.399 -3.982 6.841 1.00 89.69 80 ARG A N 1
ATOM 610 C CA . ARG A 1 80 ? 10.545 -3.941 7.769 1.00 89.69 80 ARG A CA 1
ATOM 611 C C . ARG A 1 80 ? 10.605 -5.233 8.600 1.00 89.69 80 ARG A C 1
ATOM 613 O O . ARG A 1 80 ? 10.617 -5.191 9.828 1.00 89.69 80 ARG A O 1
ATOM 620 N N . SER A 1 81 ? 10.625 -6.389 7.931 1.00 88.31 81 SER A N 1
ATOM 621 C CA . SER A 1 81 ? 10.486 -7.711 8.568 1.00 88.31 81 SER A CA 1
ATOM 622 C C . SER A 1 81 ? 11.576 -8.028 9.597 1.00 88.31 81 SER A C 1
ATOM 624 O O . SER A 1 81 ? 11.279 -8.634 10.620 1.00 88.31 81 SER A O 1
ATOM 626 N N . GLU A 1 82 ? 12.818 -7.590 9.383 1.00 92.81 82 GLU A N 1
ATOM 627 C CA . GLU A 1 82 ? 13.904 -7.782 10.361 1.00 92.81 82 GLU A CA 1
ATOM 628 C C . GLU A 1 82 ? 13.619 -7.063 11.684 1.00 92.81 82 GLU A C 1
ATOM 630 O O . GLU A 1 82 ? 13.855 -7.594 12.768 1.00 92.81 82 GLU A O 1
ATOM 635 N N . GLU A 1 83 ? 13.048 -5.864 11.606 1.00 95.44 83 GLU A N 1
ATOM 636 C CA . GLU A 1 83 ? 12.712 -5.069 12.783 1.00 95.44 83 GLU A CA 1
ATOM 637 C C . GLU A 1 83 ? 11.461 -5.596 13.485 1.00 95.44 83 GLU A C 1
ATOM 639 O O . GLU A 1 83 ? 11.376 -5.541 14.711 1.00 95.44 83 GLU A O 1
ATOM 644 N N . ALA A 1 84 ? 10.511 -6.150 12.727 1.00 92.75 84 AL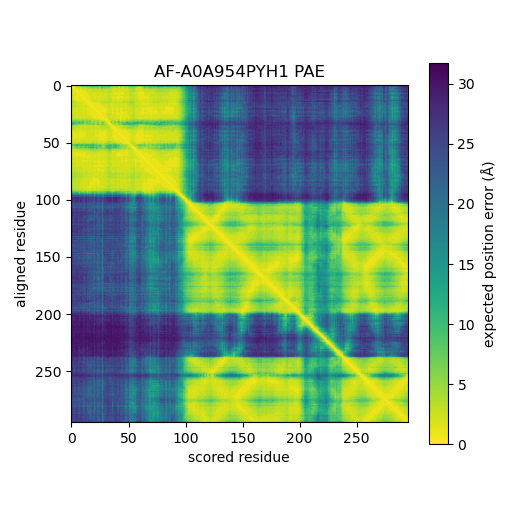A A N 1
ATOM 645 C CA . ALA A 1 84 ? 9.385 -6.885 13.291 1.00 92.75 84 ALA A CA 1
ATOM 646 C C . ALA A 1 84 ? 9.871 -8.120 14.071 1.00 92.75 84 ALA A C 1
ATOM 648 O O . ALA A 1 84 ? 9.453 -8.338 15.206 1.00 92.75 84 ALA A O 1
ATOM 649 N N . THR A 1 85 ? 10.819 -8.882 13.513 1.00 94.06 85 THR A N 1
ATOM 650 C CA . THR A 1 85 ? 11.458 -10.021 14.194 1.00 94.06 85 THR A CA 1
ATOM 651 C C . THR A 1 85 ? 12.196 -9.591 15.460 1.00 94.06 85 THR A C 1
ATOM 653 O O . THR A 1 85 ? 12.076 -10.253 16.487 1.00 94.06 85 THR A O 1
ATOM 656 N N . LEU A 1 86 ? 12.910 -8.461 15.426 1.00 95.38 86 LEU A N 1
ATOM 657 C CA . LEU A 1 86 ? 13.537 -7.878 16.616 1.00 95.38 86 LEU A CA 1
ATOM 658 C C . LEU A 1 86 ? 12.499 -7.551 17.701 1.00 95.38 86 LEU A C 1
ATOM 660 O O . LEU A 1 86 ? 12.707 -7.873 18.868 1.00 95.38 86 LEU A O 1
ATOM 664 N N . ALA A 1 87 ? 11.379 -6.925 17.334 1.00 95.06 87 ALA A N 1
ATOM 665 C CA . ALA A 1 87 ? 10.322 -6.573 18.279 1.00 95.06 87 ALA A CA 1
ATOM 666 C C . ALA A 1 87 ? 9.649 -7.812 18.904 1.00 95.06 87 ALA A C 1
ATOM 668 O O . ALA A 1 87 ? 9.353 -7.800 20.098 1.00 95.06 87 ALA A O 1
ATOM 669 N N . ARG A 1 88 ? 9.494 -8.908 18.147 1.00 95.25 88 ARG A N 1
ATOM 670 C CA . ARG A 1 88 ? 8.931 -10.184 18.635 1.00 95.25 88 ARG A CA 1
ATOM 671 C C . ARG A 1 88 ? 9.737 -10.861 19.744 1.00 95.25 88 ARG A C 1
ATOM 673 O O . ARG A 1 88 ? 9.202 -11.723 20.432 1.00 95.25 88 ARG A O 1
ATOM 680 N N . GLN A 1 89 ? 10.996 -10.472 19.949 1.00 95.31 89 GLN A N 1
ATOM 681 C CA . GLN A 1 89 ? 11.821 -10.992 21.047 1.00 95.31 89 GLN A CA 1
ATOM 682 C C . GLN A 1 89 ? 11.319 -10.552 22.432 1.00 95.31 89 GLN A C 1
ATOM 684 O O . GLN A 1 89 ? 11.758 -11.091 23.445 1.00 95.31 89 GLN A O 1
ATOM 689 N N . PHE A 1 90 ? 10.407 -9.578 22.488 1.00 94.75 90 PHE A N 1
ATOM 690 C CA . PHE A 1 90 ? 9.835 -9.056 23.724 1.00 94.75 90 PHE A CA 1
ATOM 691 C C . PHE A 1 90 ? 8.363 -9.467 23.865 1.00 94.75 90 PHE A C 1
ATOM 693 O O . PHE A 1 90 ? 7.690 -9.667 22.853 1.00 94.75 90 PHE A O 1
ATOM 700 N N . PRO A 1 91 ? 7.820 -9.564 25.097 1.00 93.44 91 PRO A N 1
ATOM 701 C CA . PRO A 1 91 ? 6.422 -9.936 25.305 1.00 93.44 91 PRO A CA 1
ATOM 702 C C . PRO A 1 91 ? 5.468 -8.986 24.574 1.00 93.44 91 PRO A C 1
ATOM 704 O O . PRO A 1 91 ? 5.434 -7.791 24.880 1.00 93.44 91 PRO A O 1
ATOM 707 N N . HIS A 1 92 ? 4.688 -9.527 23.642 1.00 92.06 92 HIS A N 1
ATOM 708 C CA . HIS A 1 92 ? 3.725 -8.810 22.810 1.00 92.06 92 HIS A CA 1
ATOM 709 C C . HIS A 1 92 ? 2.384 -9.546 22.779 1.00 92.06 92 HIS A C 1
ATOM 711 O O . HIS A 1 92 ? 2.307 -10.733 23.082 1.00 92.06 92 HIS A O 1
ATOM 717 N N . HIS A 1 93 ? 1.325 -8.820 22.428 1.00 85.12 93 HIS A N 1
ATOM 718 C CA . HIS A 1 93 ? 0.078 -9.436 21.993 1.00 85.12 93 HIS A CA 1
ATOM 719 C C . HIS A 1 93 ? 0.078 -9.505 20.475 1.00 85.12 93 HIS A C 1
ATOM 721 O O . HIS A 1 93 ? 0.137 -8.463 19.821 1.00 85.12 93 HIS A O 1
ATOM 727 N N . ASP A 1 94 ? -0.028 -10.708 19.926 1.00 76.31 94 ASP A N 1
ATOM 728 C CA . ASP A 1 94 ? -0.368 -10.855 18.522 1.00 76.31 94 ASP A CA 1
ATOM 729 C C . ASP A 1 94 ? -1.801 -10.372 18.318 1.00 76.31 94 ASP A C 1
ATOM 731 O O . ASP A 1 94 ? -2.749 -10.848 18.948 1.00 76.31 94 ASP A O 1
ATOM 735 N N . PHE A 1 95 ? -1.957 -9.384 17.443 1.00 67.81 95 PHE A N 1
ATOM 736 C CA . PHE A 1 95 ? -3.267 -9.026 16.925 1.00 67.81 95 PHE A CA 1
ATOM 737 C C . PHE A 1 95 ? -3.583 -10.038 15.842 1.00 67.81 95 PHE A C 1
ATOM 739 O O . PHE A 1 95 ? -3.309 -9.801 14.665 1.00 67.81 95 PHE A O 1
ATOM 746 N N . ASP A 1 96 ? -4.082 -11.191 16.276 1.00 51.97 96 ASP A N 1
ATOM 747 C CA . ASP A 1 96 ? -4.450 -12.269 15.379 1.00 51.97 96 ASP A CA 1
ATOM 748 C C . ASP A 1 96 ? -5.418 -11.717 14.324 1.00 51.97 96 ASP A C 1
ATOM 750 O O . ASP A 1 96 ? -6.387 -11.016 14.642 1.00 51.97 96 ASP A O 1
ATOM 754 N N . GLU A 1 97 ? -5.134 -11.984 13.049 1.00 49.91 97 GLU A N 1
ATOM 755 C CA . GLU A 1 97 ? -5.858 -11.416 11.908 1.00 49.91 97 GLU A CA 1
ATOM 756 C C . GLU A 1 97 ? -7.351 -11.816 11.876 1.00 49.91 97 GLU A C 1
ATOM 758 O O . GLU A 1 97 ? -8.080 -11.382 10.985 1.00 49.91 97 GLU A O 1
ATOM 763 N N . SER A 1 98 ? -7.816 -12.620 12.831 1.00 43.38 98 SER A N 1
ATOM 764 C CA . SER A 1 98 ? -9.083 -13.343 12.826 1.00 43.38 98 SER A CA 1
ATOM 765 C C . SER A 1 98 ? -10.136 -12.863 13.837 1.00 43.38 98 SER A C 1
ATOM 767 O O . SER A 1 98 ? -11.237 -13.406 13.829 1.00 43.38 98 SER A O 1
ATOM 769 N N . SER A 1 99 ? -9.892 -11.844 14.672 1.00 39.53 99 SER A N 1
ATOM 770 C CA . SER A 1 99 ? -10.887 -11.427 15.682 1.00 39.53 99 SER A CA 1
ATOM 771 C C . SER A 1 99 ? -11.333 -9.966 15.570 1.00 39.53 99 SER A C 1
ATOM 773 O O . SER A 1 99 ? -10.941 -9.090 16.334 1.00 39.53 99 SER A O 1
ATOM 775 N N . SER A 1 100 ? -12.265 -9.713 14.652 1.00 41.91 100 SER A N 1
ATOM 776 C CA . SER A 1 100 ? -13.273 -8.666 14.857 1.00 41.91 100 SER A CA 1
ATOM 777 C C . SER A 1 100 ? -14.670 -9.272 14.731 1.00 41.91 100 SER A C 1
ATOM 779 O O . SER A 1 100 ? -15.447 -8.911 13.847 1.00 41.91 100 SER A O 1
ATOM 781 N N . SER A 1 101 ? -15.003 -10.198 15.635 1.00 50.38 101 SER A N 1
ATOM 782 C CA . SER A 1 101 ? -16.412 -10.500 15.907 1.00 50.38 101 SER A CA 1
ATOM 783 C C . SER A 1 101 ? -17.140 -9.286 16.505 1.00 50.38 101 SER A C 1
ATOM 785 O O . SER A 1 101 ? -18.355 -9.200 16.382 1.00 50.38 101 SER A O 1
ATOM 787 N N . GLU A 1 102 ? -16.413 -8.314 17.077 1.00 54.41 102 GLU A N 1
ATOM 788 C CA . GLU A 1 102 ? -16.999 -7.126 17.720 1.00 54.41 102 GLU A CA 1
ATOM 789 C C . GLU A 1 102 ? -17.772 -6.197 16.771 1.00 54.41 102 GLU A C 1
ATOM 791 O O . GLU A 1 102 ? -18.686 -5.509 17.216 1.00 54.41 102 GLU A O 1
ATOM 796 N N . ASP A 1 103 ? -17.465 -6.197 15.471 1.00 69.62 103 ASP A N 1
ATOM 797 C CA . ASP A 1 103 ? -18.134 -5.337 14.482 1.00 69.62 103 ASP A CA 1
ATOM 798 C C . ASP A 1 103 ? -18.776 -6.153 13.339 1.00 69.62 103 ASP A C 1
ATOM 800 O O . ASP A 1 103 ? -19.061 -5.618 12.270 1.00 69.62 103 ASP A O 1
ATOM 804 N N . GLY A 1 104 ? -18.999 -7.459 13.553 1.00 76.25 104 GLY A N 1
ATOM 805 C CA . GLY A 1 104 ? -19.712 -8.332 12.615 1.00 76.25 104 GLY A CA 1
ATOM 806 C C . GLY A 1 104 ? -19.038 -8.529 11.261 1.00 76.25 104 GLY A C 1
ATOM 807 O O . GLY A 1 104 ? -19.728 -8.762 10.274 1.00 76.25 104 GLY A O 1
ATOM 808 N N . ILE A 1 105 ? -17.708 -8.448 11.185 1.00 83.19 105 ILE A N 1
ATOM 809 C CA . ILE A 1 105 ? -16.945 -8.749 9.967 1.00 83.19 105 ILE A CA 1
ATOM 810 C C . ILE A 1 105 ? -16.389 -10.169 10.092 1.00 83.19 105 ILE A C 1
ATOM 812 O O . ILE A 1 105 ? -15.516 -10.433 10.912 1.00 83.19 105 ILE A O 1
ATOM 816 N N . LEU A 1 106 ? -16.888 -11.080 9.259 1.00 83.56 106 LEU A N 1
ATOM 817 C CA . LEU A 1 106 ? -16.438 -12.472 9.169 1.00 83.56 106 LEU A CA 1
ATOM 818 C C . LEU A 1 106 ? -15.136 -12.622 8.379 1.00 83.56 106 LEU A C 1
ATOM 820 O O . LEU A 1 106 ? -14.336 -13.511 8.647 1.00 83.56 106 LEU A O 1
ATOM 824 N N . GLU A 1 107 ? -14.948 -11.799 7.350 1.00 86.38 107 GLU A N 1
ATOM 825 C CA . GLU A 1 107 ? -13.795 -11.898 6.461 1.00 86.38 107 GLU A CA 1
ATOM 826 C C . GLU A 1 107 ? -13.405 -10.510 5.968 1.00 86.38 107 GLU A C 1
ATOM 828 O O . GLU A 1 107 ? -14.269 -9.734 5.573 1.00 86.38 107 GLU A O 1
ATOM 833 N N . PHE A 1 108 ? -12.105 -10.220 5.933 1.00 88.62 108 PHE A N 1
ATOM 834 C CA . PHE A 1 108 ? -11.547 -9.101 5.180 1.00 88.62 108 PHE A CA 1
ATOM 835 C C . PHE A 1 108 ? -10.158 -9.481 4.664 1.00 88.62 108 PHE A C 1
ATOM 837 O O . PHE A 1 108 ? -9.175 -9.461 5.411 1.00 88.62 108 PHE A O 1
ATOM 844 N N . ARG A 1 109 ? -10.087 -9.839 3.379 1.00 87.12 109 ARG A N 1
ATOM 845 C CA . ARG A 1 109 ? -8.858 -10.288 2.710 1.00 87.12 109 ARG A CA 1
ATOM 846 C C . ARG A 1 109 ? -8.633 -9.576 1.384 1.00 87.12 109 ARG A C 1
ATOM 848 O O . ARG A 1 109 ? -9.583 -9.239 0.680 1.00 87.12 109 ARG A O 1
ATOM 855 N N . ALA A 1 110 ? -7.365 -9.435 1.018 1.00 85.19 110 ALA A N 1
ATOM 856 C CA . ALA A 1 110 ? -6.937 -9.014 -0.307 1.00 85.19 110 ALA A CA 1
ATOM 857 C C . ALA A 1 110 ? -6.141 -10.148 -0.960 1.00 85.19 110 ALA A C 1
ATOM 859 O O . ALA A 1 110 ? -5.078 -10.546 -0.492 1.00 85.19 110 ALA A O 1
ATOM 860 N N . LEU A 1 111 ? -6.679 -10.689 -2.045 1.00 84.44 111 LEU A N 1
ATOM 861 C CA . LEU A 1 111 ? -6.103 -11.782 -2.809 1.00 84.44 111 LEU A CA 1
ATOM 862 C C . LEU A 1 111 ? -5.386 -11.224 -4.031 1.00 84.44 111 LEU A C 1
ATOM 864 O O . LEU A 1 111 ? -5.996 -10.575 -4.881 1.00 84.44 111 LEU A O 1
ATOM 868 N N . ARG A 1 112 ? -4.094 -11.514 -4.167 1.00 83.62 112 ARG A N 1
ATOM 869 C CA . ARG A 1 112 ? -3.367 -11.246 -5.410 1.00 83.62 112 ARG A CA 1
ATOM 870 C C . ARG A 1 112 ? -3.894 -12.188 -6.496 1.00 83.62 112 ARG A C 1
ATOM 872 O O . ARG A 1 112 ? -3.724 -13.396 -6.395 1.00 83.62 112 ARG A O 1
ATOM 879 N N . VAL A 1 113 ? -4.535 -11.632 -7.524 1.00 83.94 113 VAL A N 1
ATOM 880 C CA . VAL A 1 113 ? -5.116 -12.394 -8.646 1.00 83.94 113 VAL A CA 1
ATOM 881 C C . VAL A 1 113 ? -4.099 -12.554 -9.771 1.00 83.94 113 VAL A C 1
ATOM 883 O O . VAL A 1 113 ? -3.991 -13.619 -10.368 1.00 83.94 113 VAL A O 1
ATOM 886 N N . ARG A 1 114 ? -3.348 -11.490 -10.067 1.00 81.00 114 ARG A N 1
ATOM 887 C CA . ARG A 1 114 ? -2.250 -11.486 -11.033 1.00 81.00 114 ARG A CA 1
ATOM 888 C C . ARG A 1 114 ? -1.096 -10.668 -10.448 1.00 81.00 114 ARG A C 1
ATOM 890 O O . ARG A 1 114 ? -1.348 -9.552 -9.978 1.00 81.00 114 ARG A O 1
ATOM 897 N N . PRO A 1 115 ? 0.147 -11.183 -10.442 1.00 90.12 115 PRO A N 1
ATOM 898 C CA . PRO A 1 115 ? 1.307 -10.342 -10.154 1.00 90.12 115 PRO A CA 1
ATOM 899 C C . PRO A 1 115 ? 1.385 -9.192 -11.167 1.00 90.12 115 PRO A C 1
ATOM 901 O O . PRO A 1 115 ? 0.679 -9.204 -12.175 1.00 90.12 115 PRO A O 1
ATOM 904 N N . ILE A 1 116 ? 2.227 -8.192 -10.912 1.00 89.38 116 ILE A N 1
ATOM 905 C CA . ILE A 1 116 ? 2.499 -7.198 -11.950 1.00 89.38 116 ILE A CA 1
ATOM 906 C C . ILE A 1 116 ? 3.174 -7.920 -13.120 1.00 89.38 116 ILE A C 1
ATOM 908 O O . ILE A 1 116 ? 4.122 -8.681 -12.927 1.00 89.38 116 ILE A O 1
ATOM 912 N N . THR A 1 117 ? 2.625 -7.738 -14.317 1.00 92.56 117 THR A N 1
ATOM 913 C CA . THR A 1 117 ? 3.131 -8.325 -15.556 1.00 92.56 117 THR A CA 1
ATOM 914 C C . THR A 1 117 ? 3.175 -7.275 -16.651 1.00 92.56 117 THR A C 1
ATOM 916 O O . THR A 1 117 ? 2.298 -6.412 -16.739 1.00 92.56 117 THR A O 1
ATOM 919 N N . LEU A 1 118 ? 4.179 -7.391 -17.516 1.00 91.44 118 LEU A N 1
ATOM 920 C CA . LEU A 1 118 ? 4.321 -6.582 -18.717 1.00 91.44 118 LEU A CA 1
ATOM 921 C C . LEU A 1 118 ? 3.609 -7.263 -19.892 1.00 91.44 118 LEU A C 1
ATOM 923 O O . LEU A 1 118 ? 3.980 -8.358 -20.307 1.00 91.44 118 LEU A O 1
ATOM 927 N N . GLU A 1 119 ? 2.609 -6.591 -20.446 1.00 90.38 119 GLU A N 1
ATOM 928 C CA . GLU A 1 119 ? 1.816 -7.041 -21.586 1.00 90.38 119 GLU A CA 1
ATOM 929 C C . GLU A 1 119 ? 1.962 -6.051 -22.754 1.00 90.38 119 GLU A C 1
ATOM 931 O O . GLU A 1 119 ? 2.271 -4.867 -22.579 1.00 90.38 119 GLU A O 1
ATOM 936 N N . ARG A 1 120 ? 1.725 -6.533 -23.976 1.00 88.50 120 ARG A N 1
ATOM 937 C CA . ARG A 1 120 ? 1.661 -5.683 -25.170 1.00 88.50 120 ARG A CA 1
ATOM 938 C C . ARG A 1 120 ? 0.307 -4.971 -25.224 1.00 88.50 120 ARG A C 1
ATOM 940 O O . ARG A 1 120 ? -0.725 -5.621 -25.082 1.00 88.50 120 ARG A O 1
ATOM 947 N N . LEU A 1 121 ? 0.312 -3.667 -25.501 1.00 83.94 121 LEU A N 1
ATOM 948 C CA . LEU A 1 121 ? -0.896 -2.860 -25.700 1.00 83.94 121 LEU A CA 1
ATOM 949 C C . LEU A 1 121 ? -0.841 -2.201 -27.086 1.00 83.94 121 LEU A C 1
ATOM 951 O O . LEU A 1 121 ? -0.300 -1.113 -27.252 1.00 83.94 121 LEU A O 1
ATOM 955 N N . GLY A 1 122 ? -1.345 -2.889 -28.114 1.00 87.94 122 GLY A N 1
ATOM 956 C CA . GLY A 1 122 ? -1.241 -2.417 -29.499 1.00 87.94 122 GLY A CA 1
ATOM 957 C C . GLY A 1 122 ? 0.219 -2.247 -29.948 1.00 87.94 122 GLY A C 1
ATOM 958 O O . GLY A 1 122 ? 0.956 -3.235 -30.071 1.00 87.94 122 GLY A O 1
ATOM 959 N N . ARG A 1 123 ? 0.626 -0.997 -30.214 1.00 87.12 123 ARG A N 1
ATOM 960 C CA . ARG A 1 123 ? 2.023 -0.620 -30.513 1.00 87.12 123 ARG A CA 1
ATOM 961 C C . ARG A 1 123 ? 2.859 -0.342 -29.261 1.00 87.12 123 ARG A C 1
ATOM 963 O O . ARG A 1 123 ? 4.084 -0.400 -29.354 1.00 87.12 123 ARG A O 1
ATOM 970 N N . GLY A 1 124 ? 2.212 -0.087 -28.132 1.00 90.31 124 GLY A N 1
ATOM 971 C CA . GLY A 1 124 ? 2.860 0.203 -26.866 1.00 90.31 124 GLY A CA 1
ATOM 972 C C . GLY A 1 124 ? 2.808 -0.952 -25.883 1.00 90.31 124 GLY A C 1
ATOM 973 O O . GLY A 1 124 ? 2.878 -2.134 -26.249 1.00 90.31 124 GLY A O 1
ATOM 974 N N . TRP A 1 125 ? 2.738 -0.609 -24.605 1.00 90.69 125 TRP A N 1
ATOM 975 C CA . TRP A 1 125 ? 2.891 -1.553 -23.508 1.00 90.69 125 TRP A CA 1
ATOM 976 C C . TRP A 1 125 ? 2.024 -1.177 -22.315 1.00 90.69 125 TRP A C 1
ATOM 978 O O . TRP A 1 125 ? 1.650 -0.024 -22.116 1.00 90.69 125 TRP A O 1
ATOM 988 N N . ILE A 1 126 ? 1.726 -2.181 -21.496 1.00 89.31 126 ILE A N 1
ATOM 989 C CA . ILE A 1 126 ? 1.082 -1.997 -20.203 1.00 89.31 126 ILE A CA 1
ATOM 990 C C . ILE A 1 126 ? 1.750 -2.896 -19.171 1.00 89.31 126 ILE A C 1
ATOM 992 O O . ILE A 1 126 ? 1.901 -4.097 -19.373 1.00 89.31 126 ILE A O 1
ATOM 996 N N . CYS A 1 127 ? 2.164 -2.304 -18.059 1.00 87.44 127 CYS A N 1
ATOM 997 C CA . CYS A 1 127 ? 2.668 -3.001 -16.888 1.00 87.44 127 CYS A CA 1
ATOM 998 C C . CYS A 1 127 ? 1.613 -2.874 -15.789 1.00 87.44 127 CYS A C 1
ATOM 1000 O O . CYS A 1 127 ? 1.417 -1.782 -15.248 1.00 87.44 127 CYS A O 1
ATOM 1002 N N . LYS A 1 128 ? 0.877 -3.957 -15.522 1.00 86.38 128 LYS A N 1
ATOM 1003 C CA . LYS A 1 128 ? -0.266 -3.956 -14.595 1.00 86.38 128 LYS A CA 1
ATOM 1004 C C . LYS A 1 128 ? -0.299 -5.216 -13.746 1.00 86.38 128 LYS A C 1
ATOM 1006 O O . LYS A 1 128 ? 0.111 -6.283 -14.195 1.00 86.38 128 LYS A O 1
ATOM 1011 N N . GLY A 1 129 ? -0.824 -5.089 -12.534 1.00 84.81 129 GLY A N 1
ATOM 1012 C CA . GLY A 1 129 ? -1.184 -6.220 -11.680 1.00 84.81 129 GLY A CA 1
ATOM 1013 C C . GLY A 1 129 ? -2.693 -6.405 -11.603 1.00 84.81 129 GLY A C 1
ATOM 1014 O O . GLY A 1 129 ? -3.458 -5.677 -12.233 1.00 84.81 129 GLY A O 1
ATOM 1015 N N . LYS A 1 130 ? -3.134 -7.382 -10.811 1.00 84.94 130 LYS A N 1
ATOM 1016 C CA . LYS A 1 130 ? -4.547 -7.535 -10.454 1.00 84.94 130 LYS A CA 1
ATOM 1017 C C . LYS A 1 130 ? -4.679 -8.089 -9.046 1.00 84.94 130 LYS A C 1
ATOM 1019 O O . LYS A 1 130 ? -4.031 -9.079 -8.700 1.00 84.94 130 LYS A O 1
ATOM 1024 N N . PHE A 1 131 ? -5.559 -7.518 -8.244 1.00 83.94 131 PHE A N 1
ATOM 1025 C CA . PHE A 1 131 ? -5.942 -8.094 -6.960 1.00 83.94 131 PHE A CA 1
ATOM 1026 C C . PHE A 1 131 ? -7.454 -8.046 -6.775 1.00 83.94 131 PHE A C 1
ATOM 1028 O O . PHE A 1 131 ? -8.170 -7.386 -7.526 1.00 83.94 131 PHE A O 1
ATOM 1035 N N . ARG A 1 132 ? -7.933 -8.804 -5.793 1.00 84.88 132 ARG A N 1
ATOM 1036 C CA . ARG A 1 132 ? -9.334 -8.874 -5.411 1.00 84.88 132 ARG A CA 1
ATOM 1037 C C . ARG A 1 132 ? -9.468 -8.735 -3.906 1.00 84.88 132 ARG A C 1
ATOM 1039 O O . ARG A 1 132 ? -8.881 -9.512 -3.164 1.00 84.88 132 ARG A O 1
ATOM 1046 N N . VAL A 1 133 ? -10.284 -7.798 -3.464 1.00 85.19 133 VAL A N 1
ATOM 1047 C CA . VAL A 1 133 ? -10.675 -7.631 -2.068 1.00 85.19 133 VAL A CA 1
ATOM 1048 C C . VAL A 1 133 ? -11.988 -8.356 -1.831 1.00 85.19 133 VAL A C 1
ATOM 1050 O O . VAL A 1 133 ? -12.903 -8.261 -2.648 1.00 85.19 133 VAL A O 1
ATOM 1053 N N . ILE A 1 134 ? -12.069 -9.092 -0.727 1.00 84.44 134 ILE A N 1
ATOM 1054 C CA . ILE A 1 134 ? -13.267 -9.806 -0.291 1.00 84.44 134 ILE A CA 1
ATOM 1055 C C . ILE A 1 134 ? -13.550 -9.406 1.152 1.00 84.44 134 ILE A C 1
ATOM 1057 O O . ILE A 1 134 ? -12.666 -9.530 2.003 1.00 84.44 134 ILE A O 1
ATOM 1061 N N . ILE A 1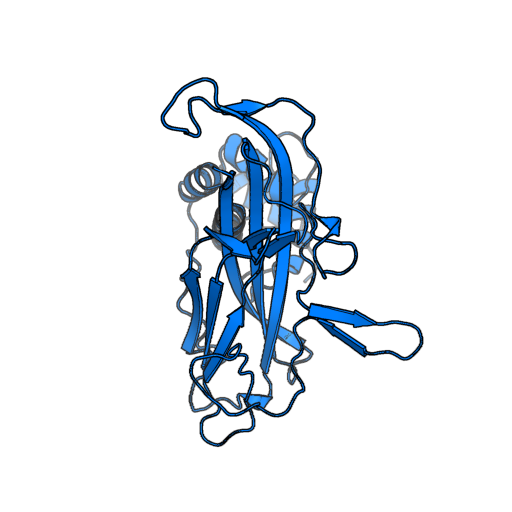 135 ? -14.775 -8.946 1.410 1.00 85.12 135 ILE A N 1
ATOM 1062 C CA . ILE A 1 135 ? -15.282 -8.708 2.767 1.00 85.12 135 ILE A CA 1
ATOM 1063 C C . ILE A 1 135 ? -16.544 -9.533 2.951 1.00 85.12 135 ILE A C 1
ATOM 1065 O O . ILE A 1 135 ? -17.373 -9.580 2.044 1.00 85.12 135 ILE A O 1
ATOM 1069 N N . ARG A 1 136 ? -16.708 -10.168 4.107 1.00 85.69 136 ARG A N 1
ATOM 1070 C CA . ARG A 1 136 ? -17.950 -10.845 4.489 1.00 85.69 136 ARG A CA 1
ATOM 1071 C C . ARG A 1 136 ? -18.386 -10.352 5.854 1.00 85.69 136 ARG A C 1
ATOM 1073 O O . ARG A 1 136 ? -17.548 -10.235 6.741 1.00 85.69 136 ARG A O 1
ATOM 1080 N N . PHE A 1 137 ? -19.677 -10.103 6.015 1.00 84.25 137 PHE A N 1
ATOM 1081 C CA . PHE A 1 137 ? -20.282 -9.693 7.280 1.00 84.25 137 PHE A CA 1
ATOM 1082 C C . PHE A 1 137 ? -21.080 -10.840 7.909 1.00 84.25 137 PHE A C 1
ATOM 1084 O O . PHE A 1 137 ? -21.542 -11.736 7.198 1.00 84.25 137 PHE A O 1
ATOM 1091 N N . HIS A 1 138 ? -21.223 -10.806 9.234 1.00 85.19 138 HIS A N 1
ATOM 1092 C CA . HIS A 1 138 ? -22.085 -11.701 9.997 1.00 85.19 138 HIS A CA 1
ATOM 1093 C C . HIS A 1 138 ? -23.541 -11.487 9.598 1.00 85.19 138 HIS A C 1
ATOM 1095 O O . HIS A 1 138 ? -23.917 -10.416 9.116 1.00 85.19 138 HIS A O 1
ATOM 1101 N N . GLU A 1 139 ? -24.370 -12.503 9.811 1.00 81.00 139 GLU A N 1
ATOM 1102 C CA . GLU A 1 139 ? -25.777 -12.413 9.444 1.00 81.00 139 GLU A CA 1
ATOM 1103 C C . GLU A 1 139 ? -26.530 -11.368 10.274 1.00 81.00 139 GLU A C 1
ATOM 1105 O O . GLU A 1 139 ? -27.331 -10.599 9.753 1.00 81.00 139 GLU A O 1
ATOM 1110 N N . ASP A 1 140 ? -26.185 -11.243 11.543 1.00 81.12 140 ASP A N 1
ATOM 1111 C CA . ASP A 1 140 ? -26.906 -10.368 12.472 1.00 81.12 140 ASP A CA 1
ATOM 1112 C C . ASP A 1 140 ? -26.541 -8.883 12.351 1.00 81.12 140 ASP A C 1
ATOM 1114 O O . ASP A 1 140 ? -27.004 -8.058 13.137 1.00 81.12 140 ASP A O 1
ATOM 1118 N N . VAL A 1 141 ? -25.701 -8.521 11.379 1.00 80.75 141 VAL A N 1
ATOM 1119 C CA . VAL A 1 141 ? -25.261 -7.144 11.178 1.00 80.75 141 VAL A CA 1
ATOM 1120 C C . VAL A 1 141 ? -25.896 -6.534 9.935 1.00 80.75 141 VAL A C 1
ATOM 1122 O O . VAL A 1 141 ? -25.909 -7.117 8.849 1.00 80.75 141 VAL A O 1
ATOM 1125 N N . ASP A 1 142 ? -26.396 -5.310 10.102 1.00 79.81 142 ASP A N 1
ATOM 1126 C CA . ASP A 1 142 ? -26.809 -4.455 8.998 1.00 79.81 142 ASP A CA 1
ATOM 1127 C C . ASP A 1 142 ? -25.578 -4.053 8.175 1.00 79.81 142 ASP A C 1
ATOM 1129 O O . ASP A 1 142 ? -24.838 -3.150 8.551 1.00 79.81 142 ASP A O 1
ATOM 1133 N N . ALA A 1 143 ? -25.333 -4.741 7.059 1.00 78.31 143 ALA A N 1
ATOM 1134 C CA . ALA A 1 143 ? -24.185 -4.480 6.191 1.00 78.31 143 ALA A CA 1
ATOM 1135 C C . ALA A 1 143 ? -24.253 -3.103 5.493 1.00 78.31 143 ALA A C 1
ATOM 1137 O O . ALA A 1 143 ? -23.223 -2.622 5.015 1.00 78.31 143 ALA A O 1
ATOM 1138 N N . THR A 1 144 ? -25.429 -2.458 5.456 1.00 74.19 144 THR A N 1
ATOM 1139 C CA . THR A 1 144 ? -25.676 -1.163 4.781 1.00 74.19 144 THR A CA 1
ATOM 1140 C C . THR A 1 144 ? -25.020 0.023 5.459 1.00 74.19 144 THR A C 1
ATOM 1142 O O . THR A 1 144 ? -24.749 1.032 4.812 1.00 74.19 144 THR A O 1
ATOM 1145 N N . ARG A 1 145 ? -24.667 -0.130 6.735 1.00 79.06 145 ARG A N 1
ATOM 1146 C CA . ARG A 1 145 ? -23.943 0.880 7.508 1.00 79.06 145 ARG A CA 1
ATOM 1147 C C . ARG A 1 145 ? -22.443 0.923 7.236 1.00 79.06 145 ARG A C 1
ATOM 1149 O O . ARG A 1 145 ? -21.771 1.800 7.770 1.00 79.06 145 ARG A O 1
ATOM 1156 N N . TYR A 1 146 ? -21.881 -0.067 6.545 1.00 80.69 146 TYR A N 1
ATOM 1157 C CA . TYR A 1 146 ? -20.441 -0.088 6.323 1.00 80.69 146 TYR A CA 1
ATOM 1158 C C . TYR A 1 146 ? -20.078 0.645 5.035 1.00 80.69 146 TYR A C 1
ATOM 1160 O O . TYR A 1 146 ? -20.906 0.909 4.178 1.00 80.69 146 TYR A O 1
ATOM 1168 N N . GLU A 1 147 ? -18.809 0.983 4.896 1.00 79.88 147 GLU A N 1
ATOM 1169 C CA . GLU A 1 147 ? -18.204 1.460 3.664 1.00 79.88 147 GLU A CA 1
ATOM 1170 C C . GLU A 1 147 ? -16.820 0.838 3.558 1.00 79.88 147 GLU A C 1
ATOM 1172 O O . GLU A 1 147 ? -16.074 0.780 4.539 1.00 79.88 147 GLU A O 1
ATOM 1177 N N . TYR A 1 148 ? -16.451 0.384 2.364 1.00 84.12 148 TYR A N 1
ATOM 1178 C CA . TYR A 1 148 ? -15.069 0.033 2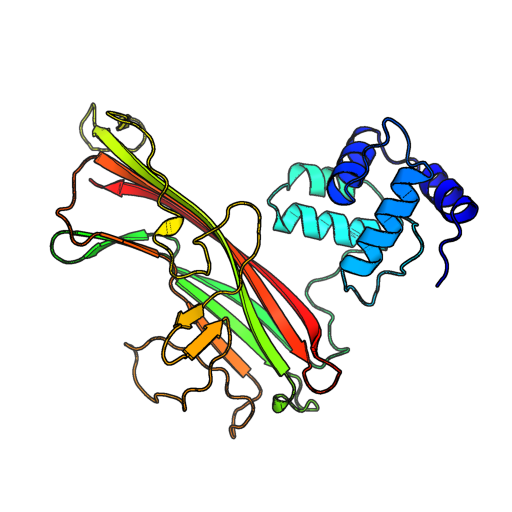.076 1.00 84.12 148 TYR A CA 1
ATOM 1179 C C . TYR A 1 148 ? -14.378 1.196 1.367 1.00 84.12 148 TYR A C 1
ATOM 1181 O O . TYR A 1 148 ? -14.871 1.686 0.354 1.00 84.12 148 TYR A O 1
ATOM 1189 N N . ARG A 1 149 ? -13.208 1.597 1.866 1.00 81.12 149 ARG A N 1
ATOM 1190 C CA . ARG A 1 149 ? -12.355 2.619 1.247 1.00 81.12 149 ARG A CA 1
ATOM 1191 C C . ARG A 1 149 ? -10.965 2.059 1.010 1.00 81.12 149 ARG A C 1
ATOM 1193 O O . ARG A 1 149 ? -10.396 1.416 1.890 1.00 81.12 149 ARG A O 1
ATOM 1200 N N . GLN A 1 150 ? -10.411 2.323 -0.165 1.00 83.81 150 GLN A N 1
ATOM 1201 C CA . GLN A 1 150 ? -9.078 1.880 -0.551 1.00 83.81 150 GLN A CA 1
ATOM 1202 C C . GLN A 1 150 ? -8.151 3.076 -0.676 1.00 83.81 150 GLN A C 1
ATOM 1204 O O . GLN A 1 150 ? -8.501 4.079 -1.282 1.00 83.81 150 GLN A O 1
ATOM 1209 N N . PHE A 1 151 ? -6.952 2.949 -0.131 1.00 86.31 151 PHE A N 1
ATOM 1210 C CA . PHE A 1 151 ? -5.891 3.931 -0.239 1.00 86.31 151 PHE A CA 1
ATOM 1211 C C . PHE A 1 151 ? -4.670 3.274 -0.866 1.00 86.31 151 PHE A C 1
ATOM 1213 O O . PHE A 1 151 ? -4.429 2.085 -0.670 1.00 86.31 151 PHE A O 1
ATOM 1220 N N . ILE A 1 152 ? -3.885 4.055 -1.590 1.00 88.44 152 ILE A N 1
ATOM 1221 C CA . ILE A 1 152 ? -2.686 3.637 -2.292 1.00 88.44 152 ILE A CA 1
ATOM 1222 C C . ILE A 1 152 ? -1.544 4.615 -2.004 1.00 88.44 152 ILE A C 1
ATOM 1224 O O . ILE A 1 152 ? -1.722 5.831 -1.908 1.00 88.44 152 ILE A O 1
ATOM 1228 N N . LYS A 1 153 ? -0.344 4.065 -1.857 1.00 91.69 153 LYS A N 1
ATOM 1229 C CA . LYS A 1 153 ? 0.931 4.778 -1.937 1.00 91.69 153 LYS A CA 1
ATOM 1230 C C . LYS A 1 153 ? 1.916 3.914 -2.710 1.00 91.69 153 LYS A C 1
ATOM 1232 O O . LYS A 1 153 ? 1.707 2.710 -2.854 1.00 91.69 153 LYS A O 1
ATOM 1237 N N . GLY A 1 154 ? 2.998 4.483 -3.208 1.00 91.38 154 GLY A N 1
ATOM 1238 C CA . GLY A 1 154 ? 3.952 3.708 -3.977 1.00 91.38 154 GLY A CA 1
ATOM 1239 C C . GLY A 1 154 ? 4.945 4.519 -4.780 1.00 91.38 154 GLY A C 1
ATOM 1240 O O . GLY A 1 154 ? 5.042 5.737 -4.660 1.00 91.38 154 GLY A O 1
ATOM 1241 N N . THR A 1 155 ? 5.679 3.803 -5.619 1.00 91.62 155 THR A N 1
ATOM 1242 C CA . THR A 1 155 ? 6.606 4.367 -6.593 1.00 91.62 155 THR A CA 1
ATOM 1243 C C . THR A 1 155 ? 6.379 3.724 -7.952 1.00 91.62 155 THR A C 1
ATOM 1245 O O . THR A 1 155 ? 6.019 2.548 -8.056 1.00 91.62 155 THR A O 1
ATOM 1248 N N . ALA A 1 156 ? 6.609 4.500 -9.006 1.00 90.44 156 ALA A N 1
ATOM 1249 C CA . ALA A 1 156 ? 6.634 4.013 -10.372 1.00 90.44 156 ALA A CA 1
ATOM 1250 C C . ALA A 1 156 ? 7.746 4.738 -11.123 1.00 90.44 156 ALA A C 1
ATOM 1252 O O . ALA A 1 156 ? 7.893 5.945 -10.982 1.00 90.44 156 ALA A O 1
ATOM 1253 N N . SER A 1 157 ? 8.546 4.018 -11.900 1.00 93.94 157 SER A N 1
ATOM 1254 C CA . SER A 1 157 ? 9.620 4.626 -12.685 1.00 93.94 157 SER A CA 1
ATOM 1255 C C . SER A 1 157 ? 9.911 3.839 -13.950 1.00 93.94 157 SER A C 1
ATOM 1257 O O . SER A 1 157 ? 9.669 2.630 -14.021 1.00 93.94 157 SER A O 1
ATOM 1259 N N . THR A 1 158 ? 10.479 4.531 -14.928 1.00 94.25 158 THR A N 1
ATOM 1260 C CA . THR A 1 158 ? 10.989 3.948 -16.167 1.00 94.25 158 THR A CA 1
ATOM 1261 C C . THR A 1 158 ? 12.457 4.308 -16.347 1.00 94.25 158 THR A C 1
ATOM 1263 O O . THR A 1 158 ? 12.897 5.367 -15.902 1.00 94.25 158 THR A O 1
ATOM 1266 N N . GLN A 1 159 ? 13.237 3.449 -16.998 1.00 96.50 159 GLN A N 1
ATOM 1267 C CA . GLN A 1 159 ? 14.639 3.726 -17.298 1.00 96.50 159 GLN A CA 1
ATOM 1268 C C . GLN A 1 159 ? 15.034 3.109 -18.644 1.00 96.50 159 GLN A C 1
ATOM 1270 O O . GLN A 1 159 ? 14.849 1.902 -18.825 1.00 96.50 159 GLN A O 1
ATOM 1275 N N . PRO A 1 160 ? 15.578 3.894 -19.590 1.00 96.19 160 PRO A N 1
ATOM 1276 C CA . PRO A 1 160 ? 16.062 3.353 -20.850 1.00 96.19 160 PRO A CA 1
ATOM 1277 C C . PRO A 1 160 ? 17.345 2.544 -20.634 1.00 96.19 160 PRO A C 1
ATOM 1279 O O . PRO A 1 160 ? 18.186 2.866 -19.785 1.00 96.19 160 PRO A O 1
ATOM 1282 N N . GLY A 1 161 ? 17.502 1.493 -21.427 1.00 96.69 161 GLY A N 1
ATOM 1283 C CA . GLY A 1 161 ? 18.686 0.652 -21.414 1.00 96.69 161 GLY A CA 1
ATOM 1284 C C . GLY A 1 161 ? 18.786 -0.222 -22.649 1.00 96.69 161 GLY A C 1
ATOM 1285 O O . GLY A 1 161 ? 18.012 -0.085 -23.594 1.00 96.69 161 GLY A O 1
ATOM 1286 N N . ARG A 1 162 ? 19.770 -1.117 -22.639 1.00 96.62 162 ARG A N 1
ATOM 1287 C CA . ARG A 1 162 ? 20.021 -2.094 -23.703 1.00 96.62 162 ARG A CA 1
ATOM 1288 C C . ARG A 1 162 ? 20.559 -3.394 -23.120 1.00 96.62 162 ARG A C 1
ATOM 1290 O O . ARG A 1 162 ? 21.120 -3.390 -22.027 1.00 96.62 162 ARG A O 1
ATOM 1297 N N . PHE A 1 163 ? 20.446 -4.478 -23.876 1.00 97.12 163 PHE A N 1
ATOM 1298 C CA . PHE A 1 163 ? 21.065 -5.759 -23.539 1.00 97.12 163 PHE A CA 1
ATOM 1299 C C . PHE A 1 163 ? 22.474 -5.843 -24.136 1.00 97.12 163 PHE A C 1
ATOM 1301 O O . PHE A 1 163 ? 22.694 -5.425 -25.272 1.00 97.12 163 PHE A O 1
ATOM 1308 N N . THR A 1 164 ? 23.435 -6.360 -23.373 1.00 96.88 164 THR A N 1
ATOM 1309 C CA . THR A 1 164 ? 24.835 -6.534 -23.799 1.00 96.88 164 THR A CA 1
ATOM 1310 C C . THR A 1 164 ? 25.122 -7.921 -24.366 1.00 96.88 164 THR A C 1
ATOM 1312 O O . THR A 1 164 ? 26.186 -8.129 -24.943 1.00 96.88 164 THR A O 1
ATOM 1315 N N . ALA A 1 165 ? 24.190 -8.866 -24.227 1.00 94.69 165 ALA A N 1
ATOM 1316 C CA . ALA A 1 165 ? 24.315 -10.225 -24.738 1.00 94.69 165 ALA A CA 1
ATOM 1317 C C . ALA A 1 165 ? 22.950 -10.803 -25.153 1.00 94.69 165 ALA A C 1
ATOM 1319 O O . ALA A 1 165 ? 21.895 -10.265 -24.814 1.00 94.69 165 ALA A O 1
ATOM 1320 N N . THR A 1 166 ? 22.990 -11.915 -25.889 1.00 92.00 166 THR A N 1
ATOM 1321 C CA . THR A 1 166 ? 21.818 -12.715 -26.279 1.00 92.00 166 THR A CA 1
ATOM 1322 C C . THR A 1 166 ? 21.895 -14.078 -25.575 1.00 92.00 166 THR A C 1
ATOM 1324 O O . THR A 1 166 ? 22.981 -14.659 -25.557 1.00 92.00 166 THR A O 1
ATOM 1327 N N . PRO A 1 167 ? 20.793 -14.610 -25.009 1.00 92.81 167 PRO A N 1
ATOM 1328 C CA . PRO A 1 167 ? 19.445 -14.036 -24.980 1.00 92.81 167 PRO A CA 1
ATOM 1329 C C . PRO A 1 167 ? 19.308 -12.834 -24.015 1.00 92.81 167 PRO A C 1
ATOM 1331 O O . PRO A 1 167 ? 20.059 -12.745 -23.041 1.00 92.81 167 PRO A O 1
ATOM 1334 N N . PRO A 1 168 ? 18.361 -11.908 -24.262 1.00 92.81 168 PRO A N 1
ATOM 1335 C CA . PRO A 1 168 ? 18.080 -10.782 -23.368 1.00 92.81 168 PRO A CA 1
ATOM 1336 C C . PRO A 1 168 ? 17.710 -11.221 -21.945 1.00 92.81 168 PRO A C 1
ATOM 1338 O O . PRO A 1 168 ? 16.863 -12.096 -21.762 1.00 92.81 168 PRO A O 1
ATOM 1341 N N . SER A 1 169 ? 18.314 -10.601 -20.930 1.00 92.81 169 SER A N 1
ATOM 1342 C CA . SER A 1 169 ? 18.029 -10.877 -19.519 1.00 92.81 169 SER A CA 1
ATOM 1343 C C . SER A 1 169 ? 18.255 -9.648 -18.632 1.00 92.81 169 SER A C 1
ATOM 1345 O O . SER A 1 169 ? 18.851 -8.654 -19.040 1.00 92.81 169 SER A O 1
ATOM 1347 N N . MET A 1 170 ? 17.787 -9.699 -17.382 1.00 90.94 170 MET A N 1
ATOM 1348 C CA . MET A 1 170 ? 18.067 -8.635 -16.407 1.00 90.94 170 MET A CA 1
ATOM 1349 C C . MET A 1 170 ? 19.570 -8.552 -16.082 1.00 90.94 170 MET A C 1
ATOM 1351 O O . MET A 1 170 ? 20.080 -7.469 -15.819 1.00 90.94 170 MET A O 1
ATOM 1355 N N . GLN A 1 171 ? 20.287 -9.681 -16.124 1.00 93.44 171 GLN A N 1
ATOM 1356 C CA . GLN A 1 171 ? 21.713 -9.767 -15.792 1.00 93.44 171 GLN A CA 1
ATOM 1357 C C . GLN A 1 171 ? 22.611 -9.093 -16.834 1.00 93.44 171 GLN A C 1
ATOM 1359 O O . GLN A 1 171 ? 23.670 -8.583 -16.481 1.00 93.44 171 GLN A O 1
ATOM 1364 N N . ASN A 1 172 ? 22.205 -9.092 -18.106 1.00 95.50 172 ASN A N 1
ATOM 1365 C CA . ASN A 1 172 ? 22.954 -8.461 -19.195 1.00 95.50 172 ASN A CA 1
ATOM 1366 C C . ASN A 1 172 ? 22.343 -7.123 -19.643 1.00 95.50 172 ASN A C 1
ATOM 1368 O O . ASN A 1 172 ? 22.731 -6.575 -20.673 1.00 95.50 172 ASN A O 1
ATOM 1372 N N . TRP A 1 173 ? 21.397 -6.578 -18.880 1.00 97.56 173 TRP A N 1
ATOM 1373 C CA . TRP A 1 173 ? 20.841 -5.259 -19.133 1.00 97.56 173 TRP A CA 1
ATOM 1374 C C . TRP A 1 173 ? 21.717 -4.166 -18.518 1.00 97.56 173 TRP A C 1
ATOM 1376 O O . TRP A 1 173 ? 22.119 -4.248 -17.358 1.00 97.56 173 TRP A O 1
ATOM 1386 N N . VAL A 1 174 ? 21.965 -3.102 -19.278 1.00 97.31 174 VAL A N 1
ATOM 1387 C CA . VAL A 1 174 ? 22.682 -1.909 -18.812 1.00 97.31 174 VAL A CA 1
ATOM 1388 C C . VAL A 1 174 ? 21.869 -0.653 -19.100 1.00 97.31 174 VAL A C 1
ATOM 1390 O O . VAL A 1 174 ? 21.271 -0.521 -20.172 1.00 97.31 174 VAL A O 1
ATOM 1393 N N . SER A 1 175 ? 21.858 0.291 -18.156 1.00 97.00 175 SER A N 1
ATOM 1394 C CA . SER A 1 175 ? 21.166 1.566 -18.351 1.00 97.00 175 SER A CA 1
ATOM 1395 C C . SER A 1 175 ? 21.886 2.426 -19.382 1.00 97.00 175 SER A C 1
ATOM 1397 O O . SER A 1 175 ? 23.110 2.543 -19.345 1.00 97.00 175 SER A O 1
ATOM 1399 N N . THR A 1 176 ? 21.127 3.098 -20.239 1.00 97.12 176 THR A N 1
ATOM 1400 C CA . THR A 1 176 ? 21.652 4.062 -21.221 1.00 97.12 176 THR A CA 1
ATOM 1401 C C . THR A 1 176 ? 21.221 5.496 -20.923 1.00 97.12 176 THR A C 1
ATOM 1403 O O . THR A 1 176 ? 21.615 6.415 -21.634 1.00 97.12 176 THR A O 1
ATOM 1406 N N . GLY A 1 177 ? 20.427 5.706 -19.871 1.00 95.00 177 GLY A N 1
ATOM 1407 C CA . GLY A 1 177 ? 19.958 7.023 -19.464 1.00 95.00 177 GLY A CA 1
ATOM 1408 C C . GLY A 1 177 ? 19.415 7.055 -18.037 1.00 95.00 177 GLY A C 1
ATOM 1409 O O . GLY A 1 177 ? 19.435 6.057 -17.305 1.00 95.00 177 GLY A O 1
ATOM 1410 N N . ALA A 1 178 ? 18.949 8.241 -17.648 1.00 95.69 178 ALA A N 1
ATOM 1411 C CA . ALA A 1 178 ? 18.461 8.520 -16.306 1.00 95.69 178 ALA A CA 1
ATOM 1412 C C . ALA A 1 178 ? 17.151 7.782 -15.986 1.00 95.69 178 ALA A C 1
ATOM 1414 O O . ALA A 1 178 ? 16.357 7.448 -16.865 1.00 95.69 178 ALA A O 1
ATOM 1415 N N . LEU A 1 179 ? 16.930 7.554 -14.692 1.00 95.12 179 LEU A N 1
ATOM 1416 C CA . LEU A 1 179 ? 15.656 7.093 -14.153 1.00 95.12 179 LEU A CA 1
ATOM 1417 C C . LEU A 1 179 ? 14.630 8.227 -14.261 1.00 95.12 179 LEU A C 1
ATOM 1419 O O . LEU A 1 179 ? 14.878 9.333 -13.786 1.00 95.12 179 LEU A O 1
ATOM 1423 N N . THR A 1 180 ? 13.478 7.941 -14.859 1.00 93.81 180 THR A N 1
ATOM 1424 C CA . THR A 1 180 ? 12.344 8.865 -14.950 1.00 93.81 180 THR A CA 1
ATOM 1425 C C . THR A 1 180 ? 11.265 8.435 -13.965 1.00 93.81 180 THR A C 1
ATOM 1427 O O . THR A 1 180 ? 10.820 7.285 -13.997 1.00 93.81 180 THR A O 1
ATOM 1430 N N . ASP A 1 181 ? 10.860 9.343 -13.078 1.00 90.31 181 ASP A N 1
ATOM 1431 C CA . ASP A 1 181 ? 9.711 9.125 -12.201 1.00 90.31 181 ASP A CA 1
ATOM 1432 C C . ASP A 1 181 ? 8.415 9.117 -13.024 1.00 90.31 181 ASP A C 1
ATOM 1434 O O . ASP A 1 181 ? 8.200 9.970 -13.884 1.00 90.31 181 ASP A O 1
ATOM 1438 N N . ALA A 1 182 ? 7.563 8.131 -12.764 1.00 87.19 182 ALA A N 1
ATOM 1439 C CA . ALA A 1 182 ? 6.278 7.936 -13.426 1.00 87.19 182 ALA A CA 1
ATOM 1440 C C . ALA A 1 182 ? 5.107 8.003 -12.432 1.00 87.19 182 ALA A C 1
ATOM 1442 O O . ALA A 1 182 ? 3.969 7.689 -12.784 1.00 87.19 182 ALA A O 1
ATOM 1443 N N . ALA A 1 183 ? 5.359 8.398 -11.182 1.00 82.19 183 ALA A N 1
ATOM 1444 C CA . ALA A 1 183 ? 4.347 8.460 -10.138 1.00 82.19 183 ALA A CA 1
ATOM 1445 C C . ALA A 1 183 ? 3.193 9.434 -10.456 1.00 82.19 183 ALA A C 1
ATOM 1447 O O . ALA A 1 183 ? 2.042 9.168 -10.105 1.00 82.19 183 ALA A O 1
ATOM 1448 N N . SER A 1 184 ? 3.471 10.527 -11.172 1.00 79.00 184 SER A N 1
ATOM 1449 C CA . SER A 1 184 ? 2.471 11.523 -11.589 1.00 79.00 184 SER A CA 1
ATOM 1450 C C . SER A 1 184 ? 1.496 11.027 -12.663 1.00 79.00 184 SER A C 1
ATOM 1452 O O . SER A 1 184 ? 0.443 11.632 -12.841 1.00 79.00 184 SER A O 1
ATOM 1454 N N . ALA A 1 185 ? 1.805 9.922 -13.352 1.00 79.38 185 ALA A N 1
ATOM 1455 C CA . ALA A 1 185 ? 0.924 9.333 -14.363 1.00 79.38 185 ALA A CA 1
ATOM 1456 C C . ALA A 1 185 ? -0.278 8.585 -13.754 1.00 79.38 185 ALA A C 1
ATOM 1458 O O . ALA A 1 185 ? -1.218 8.232 -14.467 1.00 79.38 185 ALA A O 1
ATOM 1459 N N . PHE A 1 186 ? -0.261 8.330 -12.442 1.00 76.44 186 PHE A N 1
ATOM 1460 C CA . PHE A 1 186 ? -1.345 7.647 -11.744 1.00 76.44 186 PHE A CA 1
ATOM 1461 C C . PHE A 1 186 ? -2.490 8.610 -11.447 1.00 76.44 186 PHE A C 1
ATOM 1463 O O . PHE A 1 186 ? -2.280 9.715 -10.947 1.00 76.44 186 PHE A O 1
ATOM 1470 N N . GLN A 1 187 ? -3.716 8.152 -11.698 1.00 71.25 187 GLN A N 1
ATOM 1471 C CA . GLN A 1 187 ? -4.952 8.887 -11.421 1.00 71.25 187 GLN A CA 1
ATOM 1472 C C . GLN A 1 187 ? -5.293 8.836 -9.923 1.00 71.25 187 GLN A C 1
ATOM 1474 O O . GLN A 1 187 ? -6.287 8.259 -9.509 1.00 71.25 187 GLN A O 1
ATOM 1479 N N . VAL A 1 188 ? -4.414 9.425 -9.116 1.00 71.56 188 VAL A N 1
ATOM 1480 C CA . VAL A 1 188 ? -4.495 9.575 -7.657 1.00 71.56 188 VAL A CA 1
ATOM 1481 C C . VAL A 1 188 ? -4.221 11.058 -7.362 1.00 71.56 188 VAL A C 1
ATOM 1483 O O . VAL A 1 188 ? -3.425 11.672 -8.078 1.00 71.56 188 VAL A O 1
ATOM 1486 N N . PRO A 1 189 ? -4.849 11.699 -6.359 1.00 65.50 189 PRO A N 1
ATOM 1487 C CA . PRO A 1 189 ? -4.729 13.144 -6.175 1.00 65.50 189 PRO A CA 1
ATOM 1488 C C . PRO A 1 189 ? -3.286 13.562 -5.895 1.00 65.50 189 PRO A C 1
ATOM 1490 O O . PRO A 1 189 ? -2.736 13.233 -4.849 1.00 65.50 189 PRO A O 1
ATOM 1493 N N . GLY A 1 190 ? -2.685 14.335 -6.801 1.00 69.44 190 GLY A N 1
ATOM 1494 C CA . GLY A 1 190 ? -1.271 14.718 -6.708 1.00 69.44 190 GLY A CA 1
ATOM 1495 C C . GLY A 1 190 ? -0.290 13.605 -7.098 1.00 69.44 190 GLY A C 1
ATOM 1496 O O . GLY A 1 190 ? 0.882 13.696 -6.745 1.00 69.44 190 GLY A O 1
ATOM 1497 N N . GLY A 1 191 ? -0.760 12.573 -7.804 1.00 76.56 191 GLY A N 1
ATOM 1498 C CA . GLY A 1 191 ? 0.025 11.413 -8.211 1.00 76.56 191 GLY A CA 1
ATOM 1499 C C . GLY A 1 191 ? 0.235 10.394 -7.092 1.00 76.56 191 GLY A C 1
ATOM 1500 O O . GLY A 1 191 ? -0.151 10.581 -5.932 1.00 76.56 191 GLY A O 1
ATOM 1501 N N . LEU A 1 192 ? 0.870 9.284 -7.453 1.00 83.69 192 LEU A N 1
ATOM 1502 C CA . LEU A 1 192 ? 1.310 8.277 -6.498 1.00 83.69 192 LEU A CA 1
ATOM 1503 C C . LEU A 1 192 ? 2.387 8.882 -5.578 1.00 83.69 192 LEU A C 1
ATOM 1505 O O . LEU A 1 192 ? 3.329 9.517 -6.036 1.00 83.69 192 LEU A O 1
ATOM 1509 N N . SER A 1 193 ? 2.264 8.705 -4.263 1.00 86.94 193 SER A N 1
ATOM 1510 C CA . SER A 1 193 ? 3.263 9.189 -3.299 1.00 86.94 193 SER A CA 1
ATOM 1511 C C . SER A 1 193 ? 4.001 8.018 -2.675 1.00 86.94 193 SER A C 1
ATOM 1513 O O . SER A 1 193 ? 3.365 7.058 -2.261 1.00 86.94 193 SER A O 1
ATOM 1515 N N . ALA A 1 194 ? 5.323 8.106 -2.524 1.00 87.94 194 ALA A N 1
ATOM 1516 C CA . ALA A 1 194 ? 6.096 7.069 -1.838 1.00 87.94 194 ALA A CA 1
ATOM 1517 C C . ALA A 1 194 ? 5.802 7.000 -0.327 1.00 87.94 194 ALA A C 1
ATOM 1519 O O . ALA A 1 194 ? 5.975 5.955 0.303 1.00 87.94 194 ALA A O 1
ATOM 1520 N N . THR A 1 195 ? 5.370 8.113 0.267 1.00 84.44 195 THR A N 1
ATOM 1521 C CA . THR A 1 195 ? 5.300 8.287 1.724 1.00 84.44 195 THR A CA 1
ATOM 1522 C C . THR A 1 195 ? 3.871 8.365 2.245 1.00 84.44 195 THR A C 1
ATOM 1524 O O . THR A 1 195 ? 3.593 7.833 3.320 1.00 84.44 195 THR A O 1
ATOM 1527 N N . ILE A 1 196 ? 2.954 8.966 1.486 1.00 84.06 196 ILE A N 1
ATOM 1528 C CA . ILE A 1 196 ? 1.599 9.282 1.947 1.00 84.06 196 ILE A CA 1
ATOM 1529 C C . ILE A 1 196 ? 0.588 8.353 1.277 1.00 84.06 196 ILE A C 1
ATOM 1531 O O . ILE A 1 196 ? 0.517 8.289 0.052 1.00 84.06 196 ILE A O 1
ATOM 1535 N N . PHE A 1 197 ? -0.228 7.669 2.084 1.00 85.81 197 PHE A N 1
ATOM 1536 C CA . PHE A 1 197 ? -1.426 6.994 1.587 1.00 85.81 197 PHE A CA 1
ATOM 1537 C C . PHE A 1 197 ? -2.444 8.023 1.120 1.00 85.81 197 PHE A C 1
ATOM 1539 O O . PHE A 1 197 ? -2.860 8.898 1.881 1.00 85.81 197 PHE A O 1
ATOM 1546 N N . ARG A 1 198 ? -2.852 7.890 -0.135 1.00 81.12 198 ARG A N 1
ATOM 1547 C CA . ARG A 1 198 ? -3.906 8.689 -0.748 1.00 81.12 198 ARG A CA 1
ATOM 1548 C C . ARG A 1 198 ? -5.036 7.767 -1.125 1.00 81.12 198 ARG A C 1
ATOM 1550 O O . ARG A 1 198 ? -4.801 6.616 -1.458 1.00 81.12 198 ARG A O 1
ATOM 1557 N N . GLU A 1 199 ? -6.257 8.246 -1.028 1.00 76.69 199 GLU A N 1
ATOM 1558 C CA . GLU A 1 199 ? -7.385 7.410 -1.388 1.00 76.69 199 GLU A CA 1
ATOM 1559 C C . GLU A 1 199 ? -7.421 7.157 -2.897 1.00 76.69 199 GLU A C 1
ATOM 1561 O O . GLU A 1 199 ? -7.126 8.048 -3.692 1.00 76.69 199 GLU A O 1
ATOM 1566 N N . ASP A 1 200 ? -7.725 5.921 -3.264 1.00 71.00 200 ASP A N 1
ATOM 1567 C CA . ASP A 1 200 ? -7.690 5.417 -4.629 1.00 71.00 200 ASP A CA 1
ATOM 1568 C C . ASP A 1 200 ? -9.030 5.690 -5.332 1.00 71.00 200 ASP A C 1
ATOM 1570 O O . ASP A 1 200 ? -10.080 5.311 -4.814 1.00 71.00 200 ASP A O 1
ATOM 1574 N N . GLY A 1 201 ? -9.034 6.396 -6.467 1.00 62.41 201 GLY A N 1
ATOM 1575 C CA . GLY A 1 201 ? -10.244 6.825 -7.192 1.00 62.41 201 GLY A CA 1
ATOM 1576 C C . GLY A 1 201 ? -10.118 8.231 -7.804 1.00 62.41 201 GLY A C 1
ATOM 1577 O O . GLY A 1 201 ? -9.012 8.696 -8.039 1.00 62.41 201 GLY A O 1
ATOM 1578 N N . PHE A 1 202 ? -11.223 8.928 -8.090 1.00 49.56 202 PHE A N 1
ATOM 1579 C CA . PHE A 1 202 ? -11.261 10.128 -8.938 1.00 49.56 202 PHE A CA 1
ATOM 1580 C C . PHE A 1 202 ? -11.614 11.483 -8.262 1.00 49.56 202 PHE A C 1
ATOM 1582 O O . PHE A 1 202 ? -12.300 11.533 -7.248 1.00 49.56 202 PHE A O 1
ATOM 1589 N N . VAL A 1 203 ? -11.204 12.591 -8.913 1.00 41.88 203 VAL A N 1
ATOM 1590 C CA . VAL A 1 203 ? -11.664 14.008 -8.803 1.00 41.88 203 VAL A CA 1
ATOM 1591 C C . VAL A 1 203 ? -11.823 14.621 -10.195 1.00 41.88 203 VAL A C 1
ATOM 1593 O O . VAL A 1 203 ? -10.994 14.381 -11.069 1.00 41.88 203 VAL A O 1
ATOM 1596 N N . ARG A 1 204 ? -12.828 15.473 -10.392 1.00 46.62 204 ARG A N 1
ATOM 1597 C CA . ARG A 1 204 ? -12.967 16.480 -11.442 1.00 46.62 204 ARG A CA 1
ATOM 1598 C C . ARG A 1 204 ? -13.391 17.818 -10.840 1.00 46.62 204 ARG A C 1
ATOM 1600 O O . ARG A 1 204 ? -14.360 17.891 -10.106 1.00 46.62 204 ARG A O 1
ATOM 1607 N N . ARG A 1 205 ? -12.762 18.917 -11.266 1.00 45.97 205 ARG A N 1
ATOM 1608 C CA . ARG A 1 205 ? -13.172 20.292 -10.909 1.00 45.97 205 ARG A CA 1
ATOM 1609 C C . ARG A 1 205 ? -13.526 21.134 -12.133 1.00 45.97 205 ARG A C 1
ATOM 1611 O O . ARG A 1 205 ? -13.026 20.876 -13.219 1.00 45.97 205 ARG A O 1
ATOM 1618 N N . ASN A 1 206 ? -14.376 22.138 -11.898 1.00 41.28 206 ASN A N 1
ATOM 1619 C CA . ASN A 1 206 ? -15.153 22.957 -12.848 1.00 41.28 206 ASN A CA 1
ATOM 1620 C C . ASN A 1 206 ? -16.337 22.224 -13.502 1.00 41.28 206 ASN A C 1
ATOM 1622 O O . ASN A 1 206 ? -16.488 22.202 -14.716 1.00 41.28 206 ASN A O 1
ATOM 1626 N N . GLY A 1 207 ? -17.184 21.623 -12.661 1.00 49.03 207 GLY A N 1
ATOM 1627 C CA . GLY A 1 207 ? -18.431 20.937 -13.050 1.00 49.03 207 GLY A CA 1
ATOM 1628 C C . GLY A 1 207 ? -18.725 19.676 -12.228 1.00 49.03 207 GLY A C 1
ATOM 1629 O O . GLY A 1 207 ? -19.862 19.239 -12.150 1.00 49.03 207 GLY A O 1
ATOM 1630 N N . SER A 1 208 ? -17.676 19.189 -11.560 1.00 46.12 208 SER A N 1
ATOM 1631 C CA . SER A 1 208 ? -17.582 18.246 -10.440 1.00 46.12 208 SER A CA 1
ATOM 1632 C C . SER A 1 208 ? -18.059 16.803 -10.596 1.00 46.12 208 SER A C 1
ATOM 1634 O O . SER A 1 208 ? -19.251 16.538 -10.664 1.00 46.12 208 SER A O 1
ATOM 1636 N N . VAL A 1 209 ? -17.119 15.860 -10.462 1.00 46.25 209 VAL A N 1
ATOM 1637 C CA . VAL A 1 209 ? -17.340 14.648 -9.660 1.00 46.25 209 VAL A CA 1
ATOM 1638 C C . VAL A 1 209 ? -16.005 14.245 -9.030 1.00 46.25 209 VAL A C 1
ATOM 1640 O O . VAL A 1 209 ? -15.059 13.951 -9.758 1.00 46.25 209 VAL A O 1
ATOM 1643 N N . ASP A 1 210 ? -15.978 14.139 -7.700 1.00 47.41 210 ASP A N 1
ATOM 1644 C CA . ASP A 1 210 ? -14.829 13.709 -6.901 1.00 47.41 210 ASP A CA 1
ATOM 1645 C C . ASP A 1 210 ? -15.175 12.479 -6.056 1.00 47.41 210 ASP A C 1
ATOM 1647 O O . ASP A 1 210 ? -15.727 12.619 -4.971 1.00 47.41 210 ASP A O 1
ATOM 1651 N N . ARG A 1 211 ? -14.902 11.259 -6.544 1.00 40.09 211 ARG A N 1
ATOM 1652 C CA . ARG A 1 211 ? -15.078 10.010 -5.783 1.00 40.09 211 ARG A CA 1
ATOM 1653 C C . ARG A 1 211 ? -13.770 9.246 -5.633 1.00 40.09 211 ARG A C 1
ATOM 1655 O O . ARG A 1 211 ? -13.352 8.545 -6.548 1.00 40.09 211 ARG A O 1
ATOM 1662 N N . TYR A 1 212 ? -13.208 9.264 -4.435 1.00 47.12 212 TYR A N 1
ATOM 1663 C CA . TYR A 1 212 ? -12.131 8.363 -4.033 1.00 47.12 212 TYR A CA 1
ATOM 1664 C C . TYR A 1 212 ? -12.702 7.227 -3.197 1.00 47.12 212 TYR A C 1
ATOM 1666 O O . TYR A 1 212 ? -13.489 7.497 -2.296 1.00 47.12 212 TYR A O 1
ATOM 1674 N N . GLY A 1 213 ? -12.406 5.976 -3.551 1.00 41.03 213 GLY A N 1
ATOM 1675 C CA . GLY A 1 213 ? -12.897 4.752 -2.907 1.00 41.03 213 GLY A CA 1
ATOM 1676 C C . GLY A 1 213 ? -14.414 4.508 -2.984 1.00 41.03 213 GLY A C 1
ATOM 1677 O O . GLY A 1 213 ? -14.855 3.377 -2.814 1.00 41.03 213 GLY A O 1
ATOM 1678 N N . TYR A 1 214 ? -15.209 5.543 -3.265 1.00 36.62 214 TYR A N 1
ATOM 1679 C CA . TYR A 1 214 ? -16.669 5.548 -3.235 1.00 36.62 214 TYR A CA 1
ATOM 1680 C C . TYR A 1 214 ? -17.278 5.101 -4.575 1.00 36.62 214 TYR A C 1
ATOM 1682 O O . TYR A 1 214 ? -17.075 5.728 -5.620 1.00 36.62 214 TYR A O 1
ATOM 1690 N N . ARG A 1 215 ? -18.067 4.021 -4.540 1.00 43.28 215 ARG A N 1
ATOM 1691 C CA . ARG A 1 215 ? -18.771 3.440 -5.693 1.00 43.28 215 ARG A CA 1
ATOM 1692 C C . ARG A 1 215 ? -20.279 3.723 -5.548 1.00 43.28 215 ARG A C 1
ATOM 1694 O O . ARG A 1 215 ? -20.918 3.133 -4.689 1.00 43.28 215 ARG A O 1
ATOM 1701 N N . SER A 1 216 ? -20.858 4.619 -6.358 1.00 33.09 216 SER A N 1
ATOM 1702 C CA . SER A 1 216 ? -22.314 4.910 -6.353 1.00 33.09 216 SER A CA 1
ATOM 1703 C C . SER A 1 216 ? -23.036 4.591 -7.664 1.00 33.09 216 SER A C 1
ATOM 1705 O O . SER A 1 216 ? -24.166 5.025 -7.881 1.00 33.09 216 SER A O 1
ATOM 1707 N N . ASN A 1 217 ? -22.396 3.839 -8.559 1.00 33.47 217 ASN A N 1
ATOM 1708 C CA . ASN A 1 217 ? -23.056 3.383 -9.775 1.00 33.47 217 ASN A CA 1
ATOM 1709 C C . ASN A 1 217 ? -23.909 2.156 -9.435 1.00 33.47 217 ASN A C 1
ATOM 1711 O O . ASN A 1 217 ? -23.438 1.253 -8.743 1.00 33.47 217 ASN A O 1
ATOM 1715 N N . ALA A 1 218 ? -25.145 2.112 -9.942 1.00 33.59 218 ALA A N 1
ATOM 1716 C CA . ALA A 1 218 ? -25.908 0.871 -9.981 1.00 33.59 218 ALA A CA 1
ATOM 1717 C C . ALA A 1 218 ? -25.061 -0.209 -10.670 1.00 33.59 218 ALA A C 1
ATOM 1719 O O . ALA A 1 218 ? -24.335 0.087 -11.623 1.00 33.59 218 ALA A O 1
ATOM 1720 N N . ALA A 1 219 ? -25.128 -1.437 -10.153 1.00 33.53 219 ALA A N 1
ATOM 1721 C CA . ALA A 1 219 ? -24.389 -2.573 -10.683 1.00 33.53 219 ALA A CA 1
ATOM 1722 C C . ALA A 1 219 ? -24.522 -2.633 -12.212 1.00 33.53 219 ALA A C 1
ATOM 1724 O O . ALA A 1 219 ? -25.634 -2.770 -12.720 1.00 33.53 219 ALA A O 1
ATOM 1725 N N . SER A 1 220 ? -23.407 -2.591 -12.950 1.00 33.06 220 SER A N 1
ATOM 1726 C CA . SER A 1 220 ? -23.424 -3.191 -14.281 1.00 33.06 220 SER A CA 1
ATOM 1727 C C . SER A 1 220 ? -23.406 -4.698 -14.055 1.00 33.06 220 SER A C 1
ATOM 1729 O O . SER A 1 220 ? -22.362 -5.306 -13.800 1.00 33.06 220 SER A O 1
ATOM 1731 N N . LEU A 1 221 ? -24.587 -5.302 -14.065 1.00 36.88 221 LEU A N 1
ATOM 1732 C CA . LEU A 1 221 ? -24.689 -6.713 -14.384 1.00 36.88 221 LEU A CA 1
ATOM 1733 C C . LEU A 1 221 ? -24.037 -6.885 -15.763 1.00 36.88 221 LEU A C 1
ATOM 1735 O O . LEU A 1 221 ? -24.495 -6.269 -16.715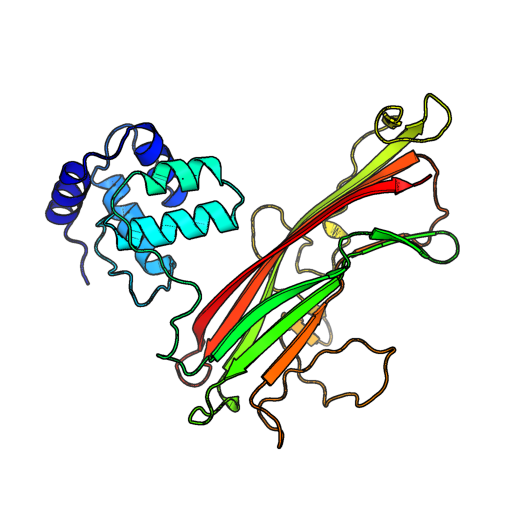 1.00 36.88 221 LEU A O 1
ATOM 1739 N N . GLU A 1 222 ? -22.924 -7.623 -15.839 1.00 40.78 222 GLU A N 1
ATOM 1740 C CA . GLU A 1 222 ? -22.791 -8.804 -16.712 1.00 40.78 222 GLU A CA 1
ATOM 1741 C C . GLU A 1 222 ? -21.373 -9.122 -17.229 1.00 40.78 222 GLU A C 1
ATOM 1743 O O . GLU A 1 222 ? -20.607 -8.276 -17.683 1.00 40.78 222 GLU A O 1
ATOM 1748 N N . THR A 1 223 ? -21.130 -10.439 -17.270 1.00 40.03 223 THR A N 1
ATOM 1749 C CA . THR A 1 223 ? -20.125 -11.208 -18.030 1.00 40.03 223 THR A CA 1
ATOM 1750 C C . THR A 1 223 ? -18.648 -11.177 -17.603 1.00 40.03 223 THR A C 1
ATOM 1752 O O . THR A 1 223 ? -18.143 -10.258 -16.964 1.00 40.03 223 THR A O 1
ATOM 1755 N N . ASN A 1 224 ? -17.949 -12.261 -17.974 1.00 38.94 224 ASN A N 1
ATOM 1756 C CA . ASN A 1 224 ? -16.550 -12.614 -17.672 1.00 38.94 224 ASN A CA 1
ATOM 1757 C C . ASN A 1 224 ? -15.484 -11.586 -18.120 1.00 38.94 224 ASN A C 1
ATOM 1759 O O . ASN A 1 224 ? -14.288 -11.839 -17.958 1.00 38.94 224 ASN A O 1
ATOM 1763 N N . THR A 1 225 ? -15.880 -10.454 -18.698 1.00 37.06 225 THR A N 1
ATOM 1764 C CA . THR A 1 225 ? -14.997 -9.504 -19.388 1.00 37.06 225 THR A CA 1
ATOM 1765 C C . THR A 1 225 ? -14.993 -8.093 -18.787 1.00 37.06 225 THR A C 1
ATOM 1767 O O . THR A 1 225 ? -14.136 -7.299 -19.171 1.00 37.06 225 THR A O 1
ATOM 1770 N N . ALA A 1 226 ? -15.859 -7.777 -17.815 1.00 36.19 226 ALA A N 1
ATOM 1771 C CA . ALA A 1 226 ? -15.935 -6.448 -17.192 1.00 36.19 226 ALA A CA 1
ATOM 1772 C C . ALA A 1 226 ? -15.222 -6.364 -15.815 1.00 36.19 226 ALA A C 1
ATOM 1774 O O . ALA A 1 226 ? -15.049 -7.386 -15.139 1.00 36.19 226 ALA A O 1
ATOM 1775 N N . PRO A 1 227 ? -14.789 -5.164 -15.364 1.00 38.81 227 PRO A N 1
ATOM 1776 C CA . PRO A 1 227 ? -14.248 -4.963 -14.019 1.00 38.81 227 PRO A CA 1
ATOM 1777 C C . PRO A 1 227 ? -15.305 -5.281 -12.950 1.00 38.81 227 PRO A C 1
ATOM 1779 O O . PRO A 1 227 ? -16.363 -4.661 -12.902 1.00 38.81 227 PRO A O 1
ATOM 1782 N N . GLU A 1 228 ? -15.024 -6.259 -12.087 1.00 39.03 228 GLU A N 1
ATOM 1783 C CA . GLU A 1 228 ? -15.903 -6.639 -10.977 1.00 39.03 228 GLU A CA 1
ATOM 1784 C C . GLU A 1 228 ? -15.695 -5.671 -9.808 1.00 39.03 228 GLU A C 1
ATOM 1786 O O . GLU A 1 228 ? -14.752 -5.817 -9.033 1.00 39.03 228 GLU A O 1
ATOM 1791 N N . ASP A 1 229 ? -16.578 -4.690 -9.682 1.00 45.19 229 ASP A N 1
ATOM 1792 C CA . ASP A 1 229 ? -16.595 -3.733 -8.585 1.00 45.19 229 ASP A CA 1
ATOM 1793 C C . ASP A 1 229 ? -17.944 -3.798 -7.858 1.00 45.19 229 ASP A C 1
ATOM 1795 O O . ASP A 1 229 ? -18.948 -3.264 -8.324 1.00 45.19 229 ASP A O 1
ATOM 1799 N N . ARG A 1 230 ? -17.996 -4.550 -6.754 1.00 47.09 230 ARG A N 1
ATOM 1800 C CA . ARG A 1 230 ? -19.234 -4.870 -6.034 1.00 47.09 230 ARG A CA 1
ATOM 1801 C C . ARG A 1 230 ? -19.182 -4.350 -4.601 1.00 47.09 230 ARG A C 1
ATOM 1803 O O . ARG A 1 230 ? -18.816 -5.124 -3.723 1.00 47.09 230 ARG A O 1
ATOM 1810 N N . TYR A 1 231 ? -19.626 -3.115 -4.346 1.00 45.56 231 TYR A N 1
ATOM 1811 C CA . TYR A 1 231 ? -20.171 -2.704 -3.037 1.00 45.56 231 TYR A CA 1
ATOM 1812 C C . TYR A 1 231 ? -21.703 -2.693 -3.123 1.00 45.56 231 TYR A C 1
ATOM 1814 O O . TYR A 1 231 ? -22.266 -1.781 -3.713 1.00 45.56 231 TYR A O 1
ATOM 1822 N N . LEU A 1 232 ? -22.388 -3.728 -2.615 1.00 49.69 232 LEU A N 1
ATOM 1823 C CA . LEU A 1 232 ? -23.858 -3.845 -2.693 1.00 49.69 232 LEU A CA 1
ATOM 1824 C C . LEU A 1 232 ? -24.456 -4.269 -1.346 1.00 49.69 232 LEU A C 1
ATOM 1826 O O . LEU A 1 232 ? -25.006 -5.368 -1.242 1.00 49.69 232 LEU A O 1
ATOM 1830 N N . PRO A 1 233 ? -24.364 -3.435 -0.300 1.00 42.28 233 PRO A N 1
ATOM 1831 C CA . PRO A 1 233 ? -24.947 -3.808 0.977 1.00 42.28 233 PRO A CA 1
ATOM 1832 C C . PRO A 1 233 ? -26.488 -3.792 0.955 1.00 42.28 233 PRO A C 1
ATOM 1834 O O . PRO A 1 233 ? -27.116 -4.477 1.752 1.00 42.28 233 PRO A O 1
ATOM 1837 N N . ASN A 1 234 ? -27.106 -3.095 -0.007 1.00 44.03 234 ASN A N 1
ATOM 1838 C CA . ASN A 1 234 ? -28.563 -2.934 -0.113 1.00 44.03 234 ASN A CA 1
ATOM 1839 C C . ASN A 1 234 ? -29.247 -3.992 -1.018 1.00 44.03 234 ASN A C 1
ATOM 1841 O O . ASN A 1 234 ? -30.354 -3.753 -1.493 1.00 44.03 234 ASN A O 1
ATOM 1845 N N . GLN A 1 235 ? -28.604 -5.127 -1.334 1.00 49.53 235 GLN A N 1
ATOM 1846 C CA . GLN A 1 235 ? -29.168 -6.161 -2.228 1.00 49.53 235 GLN A CA 1
ATOM 1847 C C . GLN A 1 235 ? -29.488 -7.487 -1.516 1.00 49.53 235 GLN A C 1
ATOM 1849 O O . GLN A 1 235 ? -28.893 -7.818 -0.496 1.00 49.53 235 GLN A O 1
ATOM 1854 N N . ALA A 1 236 ? -30.381 -8.294 -2.107 1.00 41.69 236 ALA A N 1
ATOM 1855 C CA . ALA A 1 236 ? -30.911 -9.559 -1.567 1.00 41.69 236 ALA A CA 1
ATOM 1856 C C . ALA A 1 236 ? -29.865 -10.665 -1.268 1.00 41.69 236 ALA A C 1
ATOM 1858 O O . ALA A 1 236 ? -30.186 -11.666 -0.633 1.00 41.69 236 ALA A O 1
ATOM 1859 N N . HIS A 1 237 ? -28.606 -10.486 -1.687 1.00 51.22 237 HIS A N 1
ATOM 1860 C CA . HIS A 1 237 ? -27.466 -11.375 -1.396 1.00 51.22 237 HIS A CA 1
ATOM 1861 C C . HIS A 1 237 ? -26.334 -10.652 -0.606 1.00 51.22 237 HIS A C 1
ATOM 1863 O O . HIS A 1 237 ? -25.190 -11.107 -0.571 1.00 51.22 237 HIS A O 1
ATOM 1869 N N . GLY A 1 238 ? -26.641 -9.492 -0.005 1.00 57.00 238 GLY A N 1
ATOM 1870 C CA . GLY A 1 238 ? -25.765 -8.326 0.218 1.00 57.00 238 GLY A CA 1
ATOM 1871 C C . GLY A 1 238 ? -24.783 -8.310 1.397 1.00 57.00 238 GLY A C 1
ATOM 1872 O O . GLY A 1 238 ? -24.338 -7.236 1.788 1.00 57.00 238 GLY A O 1
ATOM 1873 N N . ARG A 1 239 ? -24.384 -9.457 1.961 1.00 73.69 239 ARG A N 1
ATOM 1874 C CA . ARG A 1 239 ? -23.401 -9.505 3.076 1.00 73.69 239 ARG A CA 1
ATOM 1875 C C . ARG A 1 239 ? -21.959 -9.777 2.641 1.00 73.69 239 ARG A C 1
ATOM 1877 O O . ARG A 1 239 ? -21.083 -9.971 3.479 1.00 73.69 239 ARG A O 1
ATOM 1884 N N . THR A 1 240 ? -21.698 -9.829 1.335 1.00 77.19 240 THR A N 1
ATOM 1885 C CA . THR A 1 240 ? -20.355 -10.052 0.781 1.00 77.19 240 THR A CA 1
ATOM 1886 C C . THR A 1 240 ? -19.969 -8.937 -0.185 1.00 77.19 240 THR A C 1
ATOM 1888 O O . THR A 1 240 ? -20.607 -8.753 -1.218 1.00 77.19 240 THR A O 1
ATOM 1891 N N . TYR A 1 241 ? -18.872 -8.248 0.116 1.00 75.25 241 TYR A N 1
ATOM 1892 C CA . TYR A 1 241 ? -18.194 -7.312 -0.777 1.00 75.25 241 TYR A CA 1
ATOM 1893 C C . TYR A 1 241 ? -17.175 -8.040 -1.650 1.00 75.25 241 TYR A C 1
ATOM 1895 O O . TYR A 1 241 ? -16.407 -8.866 -1.141 1.00 75.25 241 TYR A O 1
ATOM 1903 N N . ARG A 1 242 ? -17.102 -7.691 -2.939 1.00 76.00 242 ARG A N 1
ATOM 1904 C CA . ARG A 1 242 ? -15.996 -8.108 -3.814 1.00 76.00 242 ARG A CA 1
ATOM 1905 C C . ARG A 1 242 ? -15.582 -6.969 -4.730 1.00 76.00 242 ARG A C 1
ATOM 1907 O O . ARG A 1 242 ? -16.368 -6.532 -5.558 1.00 76.00 242 ARG A O 1
ATOM 1914 N N . CYS A 1 243 ? -14.330 -6.551 -4.648 1.00 75.00 243 CYS A N 1
ATOM 1915 C CA . CYS A 1 243 ? -13.774 -5.559 -5.562 1.00 75.00 243 CYS A CA 1
ATOM 1916 C C . CYS A 1 243 ? -12.529 -6.108 -6.224 1.00 75.00 243 CYS A C 1
ATOM 1918 O O . CYS A 1 243 ? -11.683 -6.708 -5.568 1.00 75.00 243 CYS A O 1
ATOM 1920 N N . THR A 1 244 ? -12.434 -5.919 -7.528 1.00 75.25 244 THR A N 1
ATOM 1921 C CA . THR A 1 244 ? -11.276 -6.261 -8.330 1.00 75.25 244 THR A CA 1
ATOM 1922 C C . THR A 1 244 ? -10.645 -4.981 -8.840 1.00 75.25 244 THR A C 1
ATOM 1924 O O . THR A 1 244 ? -11.315 -4.168 -9.472 1.00 75.25 244 THR A O 1
ATOM 1927 N N . ASP A 1 245 ? -9.344 -4.851 -8.621 1.00 76.44 245 ASP A N 1
ATOM 1928 C CA . ASP A 1 245 ? -8.577 -3.687 -9.039 1.00 76.44 245 ASP A CA 1
ATOM 1929 C C . ASP A 1 245 ? -7.325 -4.113 -9.813 1.00 76.44 245 ASP A C 1
ATOM 1931 O O . ASP A 1 245 ? -6.769 -5.199 -9.595 1.00 76.44 245 ASP A O 1
ATOM 1935 N N . ALA A 1 246 ? -6.914 -3.273 -10.757 1.00 80.06 246 ALA A N 1
ATOM 1936 C CA . ALA A 1 246 ? -5.837 -3.524 -11.700 1.00 80.06 246 ALA A CA 1
ATOM 1937 C C . ALA A 1 246 ? -4.954 -2.274 -11.870 1.00 80.06 246 ALA A C 1
ATOM 1939 O O . ALA A 1 246 ? -4.975 -1.646 -12.933 1.00 80.06 246 ALA A O 1
ATOM 1940 N N . PRO A 1 247 ? -4.157 -1.911 -10.846 1.00 82.88 247 PRO A N 1
ATOM 1941 C CA . PRO A 1 247 ? -3.220 -0.800 -10.948 1.00 82.88 247 PRO A CA 1
ATOM 1942 C C . PRO A 1 247 ? -2.176 -1.096 -12.027 1.00 82.88 247 PRO A C 1
ATOM 1944 O O . PRO A 1 247 ? -1.689 -2.228 -12.158 1.00 82.88 247 PRO A O 1
ATOM 1947 N N . GLY A 1 248 ? -1.792 -0.070 -12.780 1.00 84.06 248 GLY A N 1
ATOM 1948 C CA . GLY A 1 248 ? -0.782 -0.216 -13.813 1.00 84.06 248 GLY A CA 1
ATOM 1949 C C . GLY A 1 248 ? -0.321 1.101 -14.415 1.00 84.06 248 GLY A C 1
ATOM 1950 O O . GLY A 1 248 ? -0.875 2.161 -14.149 1.00 84.06 248 GLY A O 1
ATOM 1951 N N . LEU A 1 249 ? 0.717 0.993 -15.234 1.00 86.00 249 LEU A N 1
ATOM 1952 C CA . LEU A 1 249 ? 1.283 2.062 -16.045 1.00 86.00 249 LEU A CA 1
ATOM 1953 C C . LEU A 1 249 ? 1.250 1.580 -17.488 1.00 86.00 249 LEU A C 1
ATOM 1955 O O . LEU A 1 249 ? 1.595 0.427 -17.759 1.00 86.00 249 LEU A O 1
ATOM 1959 N N . ALA A 1 250 ? 0.833 2.446 -18.395 1.00 86.25 250 ALA A N 1
ATOM 1960 C CA . ALA A 1 250 ? 0.793 2.150 -19.812 1.00 86.25 250 ALA A CA 1
ATOM 1961 C C . ALA A 1 250 ? 1.367 3.322 -20.597 1.00 86.25 250 ALA A C 1
ATOM 1963 O O . ALA A 1 250 ? 1.304 4.467 -20.150 1.00 86.25 250 ALA A O 1
ATOM 1964 N N . ASP A 1 251 ? 1.885 3.010 -21.773 1.00 83.44 251 ASP A N 1
ATOM 1965 C CA . ASP A 1 251 ? 2.242 3.982 -22.795 1.00 83.44 251 ASP A CA 1
ATOM 1966 C C . ASP A 1 251 ? 1.787 3.407 -24.138 1.00 83.44 251 ASP A C 1
ATOM 1968 O O . ASP A 1 251 ? 1.959 2.212 -24.405 1.00 83.44 251 ASP A O 1
ATOM 1972 N N . ASP A 1 252 ? 1.149 4.236 -24.953 1.00 84.00 252 ASP A N 1
ATOM 1973 C CA . ASP A 1 252 ? 0.667 3.882 -26.286 1.00 84.00 252 ASP A CA 1
ATOM 1974 C C . ASP A 1 252 ? 1.735 4.097 -27.370 1.00 84.00 252 ASP A C 1
ATOM 1976 O O . ASP A 1 252 ? 1.600 3.597 -28.495 1.00 84.00 252 ASP A O 1
ATOM 1980 N N . ARG A 1 253 ? 2.829 4.787 -27.022 1.00 79.12 253 ARG A N 1
ATOM 1981 C CA . ARG A 1 253 ? 4.012 4.946 -27.868 1.00 79.12 253 ARG A CA 1
ATOM 1982 C C . ARG A 1 253 ? 4.662 3.590 -28.106 1.00 79.12 253 ARG A C 1
ATOM 1984 O O . ARG A 1 253 ? 4.493 2.660 -27.323 1.00 79.12 253 ARG A O 1
ATOM 1991 N N . GLY A 1 254 ? 5.407 3.480 -29.211 1.00 81.06 254 GLY A N 1
ATOM 1992 C CA . GLY A 1 254 ? 6.109 2.252 -29.601 1.00 81.06 254 GLY A CA 1
ATOM 1993 C C . GLY A 1 254 ? 6.843 1.604 -28.423 1.00 81.06 254 GLY A C 1
ATOM 1994 O O . GLY A 1 254 ? 7.247 2.302 -27.506 1.00 81.06 254 GLY A O 1
ATOM 1995 N N . ARG A 1 255 ? 6.999 0.279 -28.434 1.00 79.94 255 ARG A N 1
ATOM 1996 C CA . ARG A 1 255 ? 7.577 -0.515 -27.339 1.00 79.94 255 ARG A CA 1
ATOM 1997 C C . ARG A 1 255 ? 9.125 -0.552 -27.428 1.00 79.94 255 ARG A C 1
ATOM 1999 O O . ARG A 1 255 ? 9.634 -1.466 -28.076 1.00 79.94 255 ARG A O 1
ATOM 2006 N N . PRO A 1 256 ? 9.901 0.396 -26.846 1.00 86.19 256 PRO A N 1
ATOM 2007 C CA . PRO A 1 256 ? 11.357 0.392 -26.982 1.00 86.19 256 PRO A CA 1
ATOM 2008 C C . PRO A 1 256 ? 11.968 -0.801 -26.244 1.00 86.19 256 PRO A C 1
ATOM 2010 O O . PRO A 1 256 ? 11.858 -0.907 -25.020 1.00 86.19 256 PRO A O 1
ATOM 2013 N N . ALA A 1 257 ? 12.638 -1.680 -26.989 1.00 90.75 257 ALA A N 1
ATOM 2014 C CA . ALA A 1 257 ? 13.446 -2.744 -26.406 1.00 90.75 257 ALA A CA 1
ATOM 2015 C C . ALA A 1 257 ? 14.476 -2.157 -25.428 1.00 90.75 257 ALA A C 1
ATOM 2017 O O . ALA A 1 257 ? 15.086 -1.121 -25.691 1.00 90.75 257 ALA A O 1
ATOM 2018 N N . GLY A 1 258 ? 14.642 -2.811 -24.282 1.00 93.88 258 GLY A N 1
ATOM 2019 C CA . GLY A 1 258 ? 15.542 -2.385 -23.218 1.00 93.88 258 GLY A CA 1
ATOM 2020 C C . GLY A 1 258 ? 14.975 -1.332 -22.260 1.00 93.88 258 GLY A C 1
ATOM 2021 O O . GLY A 1 258 ? 15.678 -0.945 -21.330 1.00 93.88 258 GLY A O 1
ATOM 2022 N N . LEU A 1 259 ? 13.723 -0.880 -22.392 1.00 95.31 259 LEU A N 1
ATOM 2023 C CA . LEU A 1 259 ? 13.107 -0.040 -21.356 1.00 95.31 259 LEU A CA 1
ATOM 2024 C C . LEU A 1 259 ? 12.763 -0.875 -20.118 1.00 95.31 259 LEU A C 1
ATOM 2026 O O . LEU A 1 259 ? 11.979 -1.823 -20.198 1.00 95.31 259 LEU A O 1
ATOM 2030 N N . ARG A 1 260 ? 13.321 -0.493 -18.968 1.00 96.38 260 ARG A N 1
ATOM 2031 C CA . ARG A 1 260 ? 13.014 -1.074 -17.659 1.00 96.38 260 ARG A CA 1
ATOM 2032 C C . ARG A 1 260 ? 11.904 -0.287 -16.973 1.00 96.38 260 ARG A C 1
ATOM 2034 O O . ARG A 1 260 ? 11.952 0.938 -16.932 1.00 96.38 260 ARG A O 1
ATOM 2041 N N . ILE A 1 261 ? 10.935 -0.985 -16.397 1.00 94.50 261 ILE A N 1
ATOM 2042 C CA . ILE A 1 261 ? 9.770 -0.436 -15.703 1.00 94.50 261 ILE A CA 1
ATOM 2043 C C . ILE A 1 261 ? 9.749 -1.023 -14.294 1.00 94.50 261 ILE A C 1
ATOM 2045 O O . ILE A 1 261 ? 9.746 -2.243 -14.130 1.00 94.50 261 ILE A O 1
ATOM 2049 N N . ARG A 1 262 ? 9.709 -0.159 -13.278 1.00 95.31 262 ARG A N 1
ATOM 2050 C CA . ARG A 1 262 ? 9.641 -0.548 -11.864 1.00 95.31 262 ARG A CA 1
ATOM 2051 C C . ARG A 1 262 ? 8.412 0.051 -11.212 1.00 95.31 262 ARG A C 1
ATOM 2053 O O . ARG A 1 262 ? 8.196 1.256 -11.310 1.00 95.31 262 ARG A O 1
ATOM 2060 N N . GLN A 1 263 ? 7.643 -0.780 -10.523 1.00 92.81 263 GLN A N 1
ATOM 2061 C CA . GLN A 1 263 ? 6.436 -0.387 -9.806 1.00 92.81 263 GLN A CA 1
ATOM 2062 C C . GLN A 1 263 ? 6.406 -1.043 -8.431 1.00 92.81 263 GLN A C 1
ATOM 2064 O O . GLN A 1 263 ? 6.677 -2.237 -8.294 1.00 92.81 263 GLN A O 1
ATOM 2069 N N . LYS A 1 264 ? 6.026 -0.271 -7.418 1.00 93.94 264 LYS A N 1
ATOM 2070 C CA . LYS A 1 264 ? 5.733 -0.769 -6.076 1.00 93.94 264 LYS A CA 1
ATOM 2071 C C . LYS A 1 264 ? 4.513 -0.036 -5.549 1.00 93.94 264 LYS A C 1
ATOM 2073 O O . LYS A 1 264 ? 4.581 1.160 -5.300 1.00 93.94 264 LYS A O 1
ATOM 2078 N N . PHE A 1 265 ? 3.426 -0.760 -5.343 1.00 91.06 265 PHE A N 1
ATOM 2079 C CA . PHE A 1 265 ? 2.186 -0.260 -4.769 1.00 91.06 265 PHE A CA 1
ATOM 2080 C C . PHE A 1 265 ? 1.974 -0.885 -3.396 1.00 91.06 265 PHE A C 1
ATOM 2082 O O . PHE A 1 265 ? 2.060 -2.105 -3.238 1.00 91.06 265 PHE A O 1
ATOM 2089 N N . LEU A 1 266 ? 1.679 -0.046 -2.413 1.00 92.94 266 LEU A N 1
ATOM 2090 C CA . LEU A 1 266 ? 1.146 -0.443 -1.123 1.00 92.94 266 LEU A CA 1
ATOM 2091 C C . LEU A 1 266 ? -0.285 0.062 -1.059 1.00 92.94 266 LEU A C 1
ATOM 2093 O O . LEU A 1 266 ? -0.540 1.251 -1.243 1.00 92.94 266 LEU A O 1
ATOM 2097 N N . PHE A 1 267 ? -1.194 -0.849 -0.767 1.00 89.81 267 PHE A N 1
ATOM 2098 C CA . PHE A 1 267 ? -2.601 -0.570 -0.593 1.00 89.81 267 PHE A CA 1
ATOM 2099 C C . PHE A 1 267 ? -2.974 -0.654 0.877 1.00 89.81 267 PHE A C 1
ATOM 2101 O O . PHE A 1 267 ? -2.397 -1.434 1.635 1.00 89.81 267 PHE A O 1
ATOM 2108 N N . GLN A 1 268 ? -3.968 0.135 1.252 1.00 89.62 268 GLN A N 1
ATOM 2109 C CA . GLN A 1 268 ? -4.628 0.097 2.540 1.00 89.62 268 GLN A CA 1
ATOM 2110 C C . GLN A 1 268 ? -6.137 0.090 2.306 1.00 89.62 268 GLN A C 1
ATOM 2112 O O . GLN A 1 268 ? -6.714 1.092 1.902 1.00 89.62 268 GLN A O 1
ATOM 2117 N N . GLY A 1 269 ? -6.788 -1.029 2.577 1.00 88.19 269 GLY A N 1
ATOM 2118 C CA . GLY A 1 269 ? -8.238 -1.133 2.612 1.00 88.19 269 GLY A CA 1
ATOM 2119 C C . GLY A 1 269 ? -8.750 -0.857 4.020 1.00 88.19 269 GLY A C 1
ATOM 2120 O O . GLY A 1 269 ? -8.175 -1.339 4.995 1.00 88.19 269 GLY A O 1
ATOM 2121 N N . ARG A 1 270 ? -9.840 -0.108 4.138 1.00 85.88 270 ARG A N 1
ATOM 2122 C CA . ARG A 1 270 ? -10.499 0.217 5.404 1.00 85.88 270 ARG A CA 1
ATOM 2123 C C . ARG A 1 270 ? -11.979 -0.110 5.308 1.00 85.88 270 ARG A C 1
ATOM 2125 O O . ARG A 1 270 ? -12.600 0.222 4.306 1.00 85.88 270 ARG A O 1
ATOM 2132 N N . ILE A 1 271 ? -12.524 -0.717 6.356 1.00 85.31 271 ILE A N 1
ATOM 2133 C CA . ILE A 1 271 ? -13.965 -0.865 6.559 1.00 85.31 271 ILE A CA 1
ATOM 2134 C C . ILE A 1 271 ? -14.377 0.182 7.586 1.00 85.31 271 ILE A C 1
ATOM 2136 O O . ILE A 1 271 ? -13.773 0.270 8.658 1.00 85.31 271 ILE A O 1
ATOM 2140 N N . ILE A 1 272 ? -15.361 0.998 7.236 1.00 79.62 272 ILE A N 1
ATOM 2141 C CA . ILE A 1 272 ? -15.828 2.141 8.015 1.00 79.62 272 ILE A CA 1
ATOM 2142 C C . ILE A 1 272 ? -17.291 1.929 8.355 1.00 79.62 272 ILE A C 1
ATOM 2144 O O . ILE A 1 272 ? -18.079 1.660 7.467 1.00 79.62 272 ILE A O 1
ATOM 2148 N N . ASP A 1 273 ? -17.649 2.060 9.622 1.00 81.25 273 ASP A N 1
ATOM 2149 C CA . ASP A 1 273 ? -19.029 2.093 10.089 1.00 81.25 273 ASP A CA 1
ATOM 2150 C C . ASP A 1 273 ? -19.536 3.541 10.063 1.00 81.25 273 ASP A C 1
ATOM 2152 O O . ASP A 1 273 ? -19.145 4.369 10.897 1.00 81.25 273 ASP A O 1
ATOM 2156 N N . THR A 1 274 ? -20.386 3.861 9.091 1.00 78.00 274 THR A N 1
ATOM 2157 C CA . THR A 1 274 ? -20.920 5.212 8.879 1.00 78.00 274 THR A CA 1
ATOM 2158 C C . THR A 1 274 ? -21.979 5.582 9.910 1.00 78.00 274 THR A C 1
ATOM 2160 O O . THR A 1 274 ? -22.046 6.735 10.337 1.00 78.00 274 THR A O 1
ATOM 2163 N N . ALA A 1 275 ? -22.730 4.602 10.418 1.00 76.50 275 ALA A N 1
ATOM 2164 C CA . ALA A 1 275 ? -23.746 4.816 11.445 1.00 76.50 275 ALA A CA 1
ATOM 2165 C C . ALA A 1 275 ? -23.149 5.104 12.839 1.00 76.50 275 ALA A C 1
ATOM 2167 O O . ALA A 1 275 ? -23.823 5.683 13.689 1.00 76.50 275 ALA A O 1
ATOM 2168 N N . ARG A 1 276 ? -21.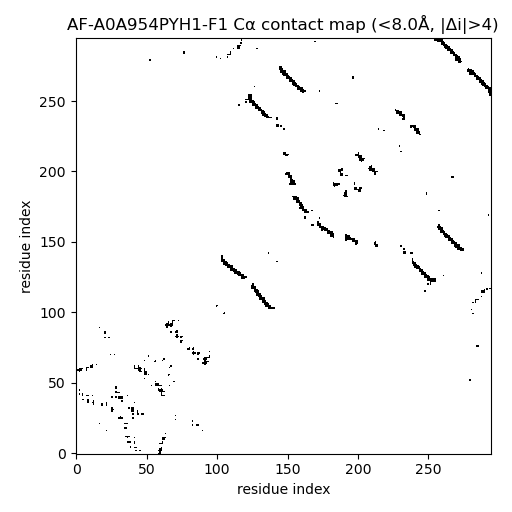878 4.752 13.091 1.00 77.31 276 ARG A N 1
ATOM 2169 C CA . ARG A 1 276 ? -21.126 5.109 14.317 1.00 77.31 276 ARG A CA 1
ATOM 2170 C C . ARG A 1 276 ? -20.096 6.215 14.073 1.00 77.31 276 ARG A C 1
ATOM 2172 O O . ARG A 1 276 ? -18.960 6.133 14.538 1.00 77.31 276 ARG A O 1
ATOM 2179 N N . GLY A 1 277 ? -20.485 7.258 13.339 1.00 76.81 277 GLY A N 1
ATOM 2180 C CA . GLY A 1 277 ? -19.649 8.448 13.152 1.00 76.81 277 GLY A CA 1
ATOM 2181 C C . GLY A 1 277 ? -18.386 8.186 12.327 1.00 76.81 277 GLY A C 1
ATOM 2182 O O . GLY A 1 277 ? -17.325 8.722 12.640 1.00 76.81 277 GLY A O 1
ATOM 2183 N N . ASN A 1 278 ? -18.487 7.354 11.286 1.00 76.38 278 ASN A N 1
ATOM 2184 C CA . ASN A 1 278 ? -17.378 6.978 10.402 1.00 76.38 278 ASN A CA 1
ATOM 2185 C C . ASN A 1 278 ? -16.197 6.315 11.136 1.00 76.38 278 ASN A C 1
ATOM 2187 O O . ASN A 1 278 ? -15.022 6.542 10.812 1.00 76.38 278 ASN A O 1
ATOM 2191 N N . ARG A 1 279 ? -16.495 5.476 12.136 1.00 82.31 279 ARG A N 1
ATOM 2192 C CA . ARG A 1 279 ? -15.486 4.691 12.856 1.00 82.31 279 ARG A CA 1
ATOM 2193 C C . ARG A 1 279 ? -14.855 3.670 11.908 1.00 82.31 279 ARG A C 1
ATOM 2195 O O . ARG A 1 279 ? -15.555 2.900 11.267 1.00 82.31 279 ARG A O 1
ATOM 2202 N N . ILE A 1 280 ? -13.525 3.613 11.855 1.00 84.00 280 ILE A N 1
ATOM 2203 C CA . ILE A 1 280 ? -12.822 2.525 11.157 1.00 84.00 280 ILE A CA 1
ATOM 2204 C C . ILE A 1 280 ? -12.929 1.271 12.027 1.00 84.00 280 ILE A C 1
ATOM 2206 O O . ILE A 1 280 ? -12.457 1.280 13.162 1.00 84.00 280 ILE A O 1
ATOM 2210 N N . VAL A 1 281 ? -13.540 0.216 11.496 1.00 82.81 281 VAL A N 1
ATOM 2211 C CA . VAL A 1 281 ? -13.758 -1.058 12.202 1.00 82.81 281 VAL A CA 1
ATOM 2212 C C . VAL A 1 281 ? -12.760 -2.134 11.782 1.00 82.81 281 VAL A C 1
ATOM 2214 O O . VAL A 1 281 ? -12.414 -3.003 12.572 1.00 82.81 281 VAL A O 1
ATOM 2217 N N . ALA A 1 282 ? -12.218 -2.048 10.564 1.00 85.06 282 ALA A N 1
ATOM 2218 C CA . ALA A 1 282 ? -11.140 -2.927 10.127 1.00 85.06 282 ALA A CA 1
ATOM 2219 C C . ALA A 1 282 ? -10.215 -2.234 9.126 1.00 85.06 282 ALA A C 1
ATOM 2221 O O . ALA A 1 282 ? -10.620 -1.349 8.374 1.00 85.06 282 ALA A O 1
ATOM 2222 N N . THR A 1 283 ? -8.951 -2.650 9.108 1.00 85.75 283 THR A N 1
ATOM 2223 C CA . THR A 1 283 ? -7.939 -2.183 8.153 1.00 85.75 283 THR A CA 1
ATOM 2224 C C . THR A 1 283 ? -7.106 -3.364 7.676 1.00 85.75 283 THR A C 1
ATOM 2226 O O . THR A 1 283 ? -6.727 -4.215 8.483 1.00 85.75 283 THR A O 1
ATOM 2229 N N . ARG A 1 284 ? -6.791 -3.396 6.381 1.00 85.62 284 ARG A N 1
ATOM 2230 C CA . ARG A 1 284 ? -5.882 -4.363 5.758 1.00 85.62 284 ARG A CA 1
ATOM 2231 C C . ARG A 1 284 ? -4.898 -3.666 4.845 1.00 85.62 284 ARG A C 1
ATOM 2233 O O . ARG A 1 284 ? -5.276 -2.734 4.144 1.00 85.62 284 ARG A O 1
ATOM 2240 N N . HIS A 1 285 ? -3.676 -4.175 4.811 1.00 87.06 285 HIS A N 1
ATOM 2241 C CA . HIS A 1 285 ? -2.650 -3.739 3.879 1.00 87.06 285 HIS A CA 1
ATOM 2242 C C . HIS A 1 285 ? -2.285 -4.880 2.934 1.00 87.06 285 HIS A C 1
ATOM 2244 O O . HIS A 1 285 ? -2.337 -6.051 3.300 1.00 87.06 285 HIS A O 1
ATOM 2250 N N . TRP A 1 286 ? -1.942 -4.546 1.696 1.00 91.12 286 TRP A N 1
ATOM 2251 C CA . TRP A 1 286 ? -1.358 -5.498 0.752 1.00 91.12 286 TRP A CA 1
ATOM 2252 C C . TRP A 1 286 ? -0.462 -4.761 -0.231 1.00 91.12 286 TRP A C 1
ATOM 2254 O O . TRP A 1 286 ? -0.554 -3.545 -0.393 1.00 91.12 286 TRP A O 1
ATOM 2264 N N . LYS A 1 287 ? 0.421 -5.502 -0.901 1.00 91.94 287 LYS A N 1
ATOM 2265 C CA . LYS A 1 287 ? 1.352 -4.930 -1.874 1.00 91.94 287 LYS A CA 1
ATOM 2266 C C . LYS A 1 287 ? 1.308 -5.626 -3.224 1.00 91.94 287 LYS A C 1
ATOM 2268 O O . LYS A 1 287 ? 1.113 -6.846 -3.311 1.00 91.94 287 LYS A O 1
ATOM 2273 N N . LEU A 1 288 ? 1.579 -4.847 -4.262 1.00 89.75 288 LEU A N 1
ATOM 2274 C CA . LEU A 1 288 ? 1.914 -5.317 -5.601 1.00 89.75 288 LEU A CA 1
ATOM 2275 C C . LEU A 1 288 ? 3.234 -4.681 -6.027 1.00 89.75 288 LEU A C 1
ATOM 2277 O O . LEU A 1 288 ? 3.425 -3.483 -5.859 1.00 89.75 288 LEU A O 1
ATOM 2281 N N . GLU A 1 289 ? 4.143 -5.477 -6.572 1.00 94.19 289 GLU A N 1
ATOM 2282 C CA . GLU A 1 289 ? 5.441 -5.000 -7.044 1.00 94.19 289 GLU A CA 1
ATOM 2283 C C . GLU A 1 289 ? 5.833 -5.716 -8.335 1.00 94.19 289 GLU A C 1
ATOM 2285 O O . GLU A 1 289 ? 5.406 -6.850 -8.572 1.00 94.19 289 GLU A O 1
ATOM 2290 N N . GLY A 1 290 ? 6.590 -5.019 -9.176 1.00 93.06 290 GLY A N 1
ATOM 2291 C CA . GLY A 1 290 ? 7.013 -5.491 -10.486 1.00 93.06 290 GLY A CA 1
ATOM 2292 C C . GLY A 1 290 ? 8.264 -4.762 -10.957 1.00 93.06 290 GLY A C 1
ATOM 2293 O O . GLY A 1 290 ? 8.416 -3.556 -10.747 1.00 93.06 290 GLY A O 1
ATOM 2294 N N . ASP A 1 291 ? 9.152 -5.513 -11.596 1.00 96.06 291 ASP A N 1
ATOM 2295 C CA . ASP A 1 291 ? 10.387 -5.030 -12.207 1.00 96.06 291 ASP A CA 1
ATOM 2296 C C . ASP A 1 291 ? 10.575 -5.780 -13.523 1.00 96.06 291 ASP A C 1
ATOM 2298 O O . ASP A 1 291 ? 10.859 -6.980 -13.544 1.00 96.06 291 ASP A O 1
ATOM 2302 N N . HIS A 1 292 ? 10.317 -5.088 -14.627 1.00 95.06 292 HIS A N 1
ATOM 2303 C CA . HIS A 1 292 ? 10.236 -5.694 -15.949 1.00 95.06 292 HIS A CA 1
ATOM 2304 C C . HIS A 1 292 ? 11.087 -4.918 -16.939 1.00 95.06 292 HIS A C 1
ATOM 2306 O O . HIS A 1 292 ? 11.177 -3.697 -16.859 1.00 95.06 292 HIS A O 1
ATOM 2312 N N . ILE A 1 293 ? 11.658 -5.620 -17.914 1.00 94.25 293 ILE A N 1
ATOM 2313 C CA . ILE A 1 293 ? 12.303 -5.002 -19.071 1.00 94.25 293 ILE A CA 1
ATOM 2314 C C . ILE A 1 293 ? 11.527 -5.414 -20.315 1.00 94.25 293 ILE A C 1
ATOM 2316 O O . ILE A 1 293 ? 11.135 -6.572 -20.466 1.00 94.25 293 ILE A O 1
ATOM 2320 N N . ILE A 1 294 ? 11.298 -4.459 -21.207 1.00 92.75 294 ILE A N 1
ATOM 2321 C CA . ILE A 1 294 ? 10.820 -4.742 -22.552 1.00 92.75 294 ILE A CA 1
ATOM 2322 C C . ILE A 1 294 ? 11.925 -5.483 -23.314 1.00 92.75 294 ILE A C 1
ATOM 2324 O O . ILE A 1 294 ? 12.992 -4.921 -23.551 1.00 92.75 294 ILE A O 1
ATOM 2328 N N . VAL A 1 295 ? 11.646 -6.723 -23.712 1.00 90.50 295 VAL A N 1
ATOM 2329 C CA . VAL A 1 295 ? 12.465 -7.497 -24.656 1.00 90.50 295 VAL A CA 1
ATOM 2330 C C . VAL A 1 295 ? 11.924 -7.320 -26.065 1.00 90.50 295 VAL A C 1
ATOM 2332 O O . VAL A 1 295 ? 10.675 -7.366 -26.212 1.00 90.50 295 VAL A O 1
#

Sequence (295 aa):
MSLNLSAANRYNQSRNYSAPLIRVIRREVGSQEVGELGSITSSAIYTWQGNQRSPQLTQDGMFGPRSLGVLIRSLEDAGRSEEATLARQFPHHDFDESSSSEDGILEFRALRVRPITLERLGRGWICKGKFRVIIRFHEDVDATRYEYRQFIKGTASTQPGRFTATPPSMQNWVSTGALTDAASAFQVPGGLSATIFREDGFVRRNGSVDRYGYRSNAASLETNTAPEDRYLPNQAHGRTYRCTDAPGLADDRGRPAGLRIRQKFLFQGRIIDTARGNRIVATRHWKLEGDHIIV

pLDDT: mean 80.72, std 17.32, range [33.06, 97.56]

Secondary structure (DSSP, 8-state):
----HHHHHHHHHHT---HHHHHHHHHHHT----SS--HHHHHHHHHHHHHS--TT--SSS---HHHHHHHHHHHHHTT-HHHHHHHHTS------TT--GGGTEEEEEEEEEEEEEEEEETTEEEEEEEEEEEEEE-TTS-GGGEEEEEEEEEEEEEE-EEESSSS--STTEEE-S--EE-GGGSSSTTS--SS--EESEE--TTTT--EES---SPP----TTS--EE--TTSTTTTEEEEEE--EEEE-S---TT-EEEEEEEEEEEEEETTTTSEEEEEEEEEEEEEEE--

Radius of gyration: 22.68 Å; Cα contacts (8 Å, |Δi|>4): 583; chains: 1; bounding box: 56×37×66 Å